Protein AF-0000000080696365 (afdb_homodimer)

Sequence (320 aa):
MTLTYRRLTPADAPAYRALMLEAYERHPDAFTSDVKEREVLPAQWWEKRLDDSAGASEVVFAAVEDGHLLGVAGLCVETRKKARHKSTLFGMYVPLAHRNRGIGARLVRSVLDHAGTRSELLVVQLTVTRGNTEAVGLYERMGFVTFGLEPLAVAVGNGFMTLTYRRLTPADAPAYRALMLEAYERHPDAFTSDVKEREVLPAQWWEKRLDDSAGASEVVFAAVEDGHLLGVAGLCVETRKKARHKSTLFGMYVPLAHRNRGIGARLVRSVLDHAGTRSELLVVQLTVTRGNTEAVGLYERMGFVTFGLEPLAVAVGNGF

Secondary structure (DSSP, 8-state):
---EEEE--GGGHHHHHHHHHHHHHH-TTT-SS-HHHHHTS-HHHHHHHT--STT-SEEEEEEEETTEEEEEEEEEE--SGGGTTEEEEEEEE--GGG-SSSHHHHHHHHHHHHHHH-TT--EEE----TT-HHHHHHHHHTT----B--TT-S-BTTB-/---EEEE--GGGHHHHHHHHHHHHHH-TTT-SS-HHHHHTS-HHHHHHHT--STT-SEEEEEEEETTEEEEEEEEEE--SGGGTTEEEEEEEE--GGG-SSSHHHHHHHHHHHHHHH-TT--EEE----TT-HHHHHHHHHTT----B--TT-S-BTTB-

Radius of gyration: 21.75 Å; Cα contacts (8 Å, |Δi|>4): 521; chains: 2; bounding box: 42×70×48 Å

pLDDT: mean 96.74, std 3.29, range [67.44, 98.94]

Structure (mmCIF, N/CA/C/O backbone):
data_AF-0000000080696365-model_v1
#
loop_
_entity.id
_entity.type
_entity.pdbx_description
1 polymer Acetyltransferase
#
loop_
_atom_site.group_PDB
_atom_site.id
_atom_site.type_symbol
_atom_site.label_atom_id
_atom_site.label_alt_id
_atom_site.label_comp_id
_atom_site.label_asym_id
_atom_site.label_entity_id
_atom_site.label_seq_id
_atom_site.pdbx_PDB_ins_code
_atom_site.Cartn_x
_atom_site.Cartn_y
_atom_site.Cartn_z
_atom_site.occupancy
_atom_site.B_iso_or_equiv
_atom_site.auth_seq_id
_atom_site.auth_comp_id
_atom_site.auth_asym_id
_atom_site.auth_atom_id
_atom_site.pdbx_PDB_model_num
ATOM 1 N N . MET A 1 1 ? -3.473 36.938 16.547 1 67.44 1 MET A N 1
ATOM 2 C CA . MET A 1 1 ? -4.148 36.375 15.383 1 67.44 1 MET A CA 1
ATOM 3 C C . MET A 1 1 ? -4.566 34.938 15.617 1 67.44 1 MET A C 1
ATOM 5 O O . MET A 1 1 ? -3.906 34.219 16.359 1 67.44 1 MET A O 1
ATOM 9 N N . THR A 1 2 ? -5.824 34.562 15.25 1 90.25 2 THR A N 1
ATOM 10 C CA . THR A 1 2 ? -6.508 33.406 15.82 1 90.25 2 THR A CA 1
ATOM 11 C C . THR A 1 2 ? -6.133 32.125 15.062 1 90.25 2 THR A C 1
ATOM 13 O O . THR A 1 2 ? -6.199 32.094 13.836 1 90.25 2 THR A O 1
ATOM 16 N N . LEU A 1 3 ? -5.484 31.25 15.727 1 95.5 3 LEU A N 1
ATOM 17 C CA . LEU A 1 3 ? -5.191 29.906 15.234 1 95.5 3 LEU A CA 1
ATOM 18 C C . LEU A 1 3 ? -6.48 29.125 14.977 1 95.5 3 LEU A C 1
ATOM 20 O O . LEU A 1 3 ? -7.344 29.047 15.852 1 95.5 3 LEU A O 1
ATOM 24 N N . THR A 1 4 ? -6.719 28.75 13.68 1 97.75 4 THR A N 1
ATOM 25 C CA . THR A 1 4 ? -7.887 27.953 13.32 1 97.75 4 THR A CA 1
ATOM 26 C C . THR A 1 4 ? -7.465 26.672 12.609 1 97.75 4 THR A C 1
ATOM 28 O O . THR A 1 4 ? -6.312 26.531 12.195 1 97.75 4 THR A O 1
ATOM 31 N N . TYR A 1 5 ? -8.328 25.766 12.555 1 98.56 5 TYR A N 1
ATOM 32 C CA . TYR A 1 5 ? -8.141 24.5 11.859 1 98.56 5 TYR A CA 1
ATOM 33 C C . TYR A 1 5 ? -9.242 24.266 10.828 1 98.56 5 TYR A C 1
ATOM 35 O O . TYR A 1 5 ? -10.422 24.484 11.117 1 98.56 5 TYR A O 1
ATOM 43 N N . ARG A 1 6 ? -8.836 23.922 9.648 1 98.12 6 ARG A N 1
ATOM 44 C CA . ARG A 1 6 ? -9.844 23.75 8.617 1 98.12 6 ARG A CA 1
ATOM 45 C C . ARG A 1 6 ? -9.383 22.75 7.559 1 98.12 6 ARG A C 1
ATOM 47 O O . ARG A 1 6 ? -8.188 22.484 7.43 1 98.12 6 ARG A O 1
ATOM 54 N N . ARG A 1 7 ? -10.375 22.234 6.793 1 98.62 7 ARG A N 1
ATOM 55 C CA . ARG A 1 7 ? -10.102 21.406 5.617 1 98.62 7 ARG A CA 1
ATOM 56 C C . ARG A 1 7 ? -9.562 22.266 4.473 1 98.62 7 ARG A C 1
ATOM 58 O O . ARG A 1 7 ? -10.078 23.344 4.203 1 98.62 7 ARG A O 1
ATOM 65 N N . LEU A 1 8 ? -8.531 21.781 3.818 1 98.75 8 LEU A N 1
ATOM 66 C CA . LEU A 1 8 ? -7.988 22.484 2.658 1 98.75 8 LEU A CA 1
ATOM 67 C C . LEU A 1 8 ? -8.836 22.219 1.418 1 98.75 8 LEU A C 1
ATOM 69 O O . LEU A 1 8 ? -9.531 21.188 1.344 1 98.75 8 LEU A O 1
ATOM 73 N N . THR A 1 9 ? -8.812 23.172 0.491 1 98.56 9 THR A N 1
ATOM 74 C CA . THR A 1 9 ? -9.477 23.078 -0.807 1 98.56 9 THR A CA 1
ATOM 75 C C . THR A 1 9 ? -8.453 23.188 -1.938 1 98.56 9 THR A C 1
ATOM 77 O O . THR A 1 9 ? -7.293 23.516 -1.702 1 98.56 9 THR A O 1
ATOM 80 N N . PRO A 1 10 ? -8.93 22.891 -3.141 1 98.62 10 PRO A N 1
ATOM 81 C CA . PRO A 1 10 ? -8 23 -4.266 1 98.62 10 PRO A CA 1
ATOM 82 C C . PRO A 1 10 ? -7.367 24.391 -4.367 1 98.62 10 PRO A C 1
ATOM 84 O O . PRO A 1 10 ? -6.234 24.516 -4.828 1 98.62 10 PRO A O 1
ATOM 87 N N . ALA A 1 11 ? -7.949 25.391 -3.855 1 98.06 11 ALA A N 1
ATOM 88 C CA . ALA A 1 11 ? -7.414 26.734 -3.885 1 98.06 11 ALA A CA 1
ATOM 89 C C . ALA A 1 11 ? -6.184 26.859 -2.986 1 98.06 11 ALA A C 1
ATOM 91 O O . ALA A 1 11 ? -5.367 27.766 -3.162 1 98.06 11 ALA A O 1
ATOM 92 N N . ASP A 1 12 ? -5.988 25.953 -2.078 1 98.62 12 ASP A N 1
ATOM 93 C CA . ASP A 1 12 ? -4.879 25.984 -1.127 1 98.62 12 ASP A CA 1
ATOM 94 C C . ASP A 1 12 ? -3.666 25.234 -1.673 1 98.62 12 ASP A C 1
ATOM 96 O O . ASP A 1 12 ? -2.617 25.188 -1.027 1 98.62 12 ASP A O 1
ATOM 100 N N . ALA A 1 13 ? -3.781 24.703 -2.883 1 98.75 13 ALA A N 1
ATOM 101 C CA . ALA A 1 13 ? -2.803 23.75 -3.408 1 98.75 13 ALA A CA 1
ATOM 102 C C . ALA A 1 13 ? -1.41 24.375 -3.455 1 98.75 13 ALA A C 1
ATOM 104 O O . ALA A 1 13 ? -0.425 23.734 -3.08 1 98.75 13 ALA A O 1
ATOM 105 N N . PRO A 1 14 ? -1.247 25.641 -3.855 1 98.56 14 PRO A N 1
ATOM 106 C CA . PRO A 1 14 ? 0.108 26.203 -3.889 1 98.56 14 PRO A CA 1
ATOM 107 C C . PRO A 1 14 ? 0.757 26.25 -2.508 1 98.56 14 PRO A C 1
ATOM 109 O O . PRO A 1 14 ? 1.923 25.891 -2.354 1 98.56 14 PRO A O 1
ATOM 112 N N . ALA A 1 15 ? 0.04 26.688 -1.521 1 98.75 15 ALA A N 1
ATOM 113 C CA . ALA A 1 15 ? 0.578 26.766 -0.165 1 98.75 15 ALA A CA 1
ATOM 114 C C . ALA A 1 15 ? 0.852 25.375 0.403 1 98.75 15 ALA A C 1
ATOM 116 O O . ALA A 1 15 ? 1.862 25.172 1.077 1 98.75 15 ALA A O 1
ATOM 117 N N . TYR A 1 16 ? -0.062 24.5 0.107 1 98.81 16 TYR A N 1
ATOM 118 C CA . TYR A 1 16 ? 0.104 23.125 0.549 1 98.81 16 TYR A CA 1
ATOM 119 C C . TYR A 1 16 ? 1.343 22.484 -0.079 1 98.81 16 TYR A C 1
ATOM 121 O O . TYR A 1 16 ? 2.146 21.859 0.613 1 98.81 16 TYR A O 1
ATOM 129 N N . ARG A 1 17 ? 1.486 22.656 -1.352 1 98.81 17 ARG A N 1
ATOM 130 C CA . ARG A 1 17 ? 2.654 22.156 -2.068 1 98.81 17 ARG A CA 1
ATOM 131 C C . ARG A 1 17 ? 3.945 22.688 -1.455 1 98.81 17 ARG A C 1
ATOM 133 O O . ARG A 1 17 ? 4.883 21.938 -1.208 1 98.81 17 ARG A O 1
ATOM 140 N N . ALA A 1 18 ? 3.988 23.969 -1.2 1 98.69 18 ALA A N 1
ATOM 141 C CA . ALA A 1 18 ? 5.188 24.578 -0.635 1 98.69 18 ALA A CA 1
ATOM 142 C C . ALA A 1 18 ? 5.523 23.984 0.725 1 98.69 18 ALA A C 1
ATOM 144 O O . ALA A 1 18 ? 6.684 23.656 0.997 1 98.69 18 ALA A O 1
ATOM 145 N N . LEU A 1 19 ? 4.531 23.812 1.522 1 98.81 19 LEU A N 1
ATOM 146 C CA . LEU A 1 19 ? 4.719 23.25 2.859 1 98.81 19 LEU A CA 1
ATOM 147 C C . LEU A 1 19 ? 5.215 21.812 2.789 1 98.81 19 LEU A C 1
ATOM 149 O O . LEU A 1 19 ? 6.152 21.438 3.494 1 98.81 19 LEU A O 1
ATOM 153 N N . MET A 1 20 ? 4.621 21.047 1.922 1 98.81 20 MET A N 1
ATOM 154 C CA . MET A 1 20 ? 4.98 19.625 1.843 1 98.81 20 MET A CA 1
ATOM 155 C C . MET A 1 20 ? 6.359 19.453 1.221 1 98.81 20 MET A C 1
ATOM 157 O O . MET A 1 20 ? 7.113 18.562 1.619 1 98.81 20 MET A O 1
ATOM 161 N N . LEU A 1 21 ? 6.695 20.281 0.246 1 98.69 21 LEU A N 1
ATOM 162 C CA . LEU A 1 21 ? 8.039 20.188 -0.317 1 98.69 21 LEU A CA 1
ATOM 163 C C . LEU A 1 21 ? 9.094 20.531 0.733 1 98.69 21 LEU A C 1
ATOM 165 O O . LEU A 1 21 ? 10.156 19.906 0.778 1 98.69 21 LEU A O 1
ATOM 169 N N . GLU A 1 22 ? 8.789 21.469 1.605 1 98.56 22 GLU A N 1
ATOM 170 C CA . GLU A 1 22 ? 9.664 21.75 2.74 1 98.56 22 GLU A CA 1
ATOM 171 C C . GLU A 1 22 ? 9.797 20.531 3.65 1 98.56 22 GLU A C 1
ATOM 173 O O . GLU A 1 22 ? 10.898 20.172 4.059 1 98.56 22 GLU A O 1
ATOM 178 N N . ALA A 1 23 ? 8.688 19.938 3.936 1 98.38 23 ALA A N 1
ATOM 179 C CA . ALA A 1 23 ? 8.664 18.75 4.797 1 98.38 23 ALA A CA 1
ATOM 180 C C . ALA A 1 23 ? 9.547 17.641 4.238 1 98.38 23 ALA A C 1
ATOM 182 O O . ALA A 1 23 ? 10.391 17.094 4.953 1 98.38 23 ALA A O 1
ATOM 183 N N . TYR A 1 24 ? 9.352 17.359 2.924 1 97.88 24 TYR A N 1
ATOM 184 C CA . TYR A 1 24 ? 10.094 16.281 2.27 1 97.88 24 TYR A CA 1
ATOM 185 C C . TYR A 1 24 ? 11.594 16.594 2.275 1 97.88 24 TYR A C 1
ATOM 187 O O . TYR A 1 24 ? 12.414 15.672 2.391 1 97.88 24 TYR A O 1
ATOM 195 N N . GLU A 1 25 ? 11.914 17.828 2.143 1 97.5 25 GLU A N 1
ATOM 196 C CA . GLU A 1 25 ? 13.312 18.25 2.082 1 97.5 25 GLU A CA 1
ATOM 197 C C . GLU A 1 25 ? 13.961 18.219 3.461 1 97.5 25 GLU A C 1
ATOM 199 O O . GLU A 1 25 ? 15.078 17.703 3.611 1 97.5 25 GLU A O 1
ATOM 204 N N . ARG A 1 26 ? 13.289 18.672 4.426 1 96.88 26 ARG A N 1
ATOM 205 C CA . ARG A 1 26 ? 13.883 18.859 5.746 1 96.88 26 ARG A CA 1
ATOM 206 C C . ARG A 1 26 ? 13.859 17.562 6.551 1 96.88 26 ARG A C 1
ATOM 208 O O . ARG A 1 26 ? 14.695 17.359 7.434 1 96.88 26 ARG A O 1
ATOM 215 N N . HIS A 1 27 ? 12.93 16.719 6.258 1 95.38 27 HIS A N 1
ATOM 216 C CA . HIS A 1 27 ? 12.758 15.492 7.035 1 95.38 27 HIS A CA 1
ATOM 217 C C . HIS A 1 27 ? 12.648 14.273 6.129 1 95.38 27 HIS A C 1
ATOM 219 O O . HIS A 1 27 ? 11.633 13.57 6.148 1 95.38 27 HIS A O 1
ATOM 225 N N . PRO A 1 28 ? 13.703 14.016 5.367 1 94.31 28 PRO A N 1
ATOM 226 C CA . PRO A 1 28 ? 13.633 12.898 4.422 1 94.31 28 PRO A CA 1
ATOM 227 C C . PRO A 1 28 ? 13.375 11.555 5.109 1 94.31 28 PRO A C 1
ATOM 229 O O . PRO A 1 28 ? 12.789 10.656 4.512 1 94.31 28 PRO A O 1
ATOM 232 N N . ASP A 1 29 ? 13.68 11.422 6.355 1 93.31 29 ASP A N 1
ATOM 233 C CA . ASP A 1 29 ? 13.5 10.164 7.082 1 93.31 29 ASP A CA 1
ATOM 234 C C . ASP A 1 29 ? 12.062 10.008 7.57 1 93.31 29 ASP A C 1
ATOM 236 O O . ASP A 1 29 ? 11.641 8.906 7.93 1 93.31 29 ASP A O 1
ATOM 240 N N . ALA A 1 30 ? 11.367 11.023 7.578 1 94.31 30 ALA A N 1
ATOM 241 C CA . ALA A 1 30 ? 10 10.984 8.109 1 94.31 30 ALA A CA 1
ATOM 242 C C . ALA A 1 30 ? 8.984 10.758 6.992 1 94.31 30 ALA A C 1
ATOM 244 O O . ALA A 1 30 ? 7.82 10.461 7.258 1 94.31 30 ALA A O 1
ATOM 245 N N . PHE A 1 31 ? 9.469 10.898 5.773 1 95.94 31 PHE A N 1
ATOM 246 C CA . PHE A 1 31 ? 8.57 10.742 4.637 1 95.94 31 PHE A CA 1
ATOM 247 C C . PHE A 1 31 ? 9.141 9.75 3.627 1 95.94 31 PHE A C 1
ATOM 249 O O . PHE A 1 31 ? 10.32 9.812 3.295 1 95.94 31 PHE A O 1
ATOM 256 N N . THR A 1 32 ? 8.266 8.914 3.15 1 94.5 32 THR A N 1
ATOM 257 C CA . THR A 1 32 ? 8.641 8.016 2.07 1 94.5 32 THR A CA 1
ATOM 258 C C . THR A 1 32 ? 8.719 8.758 0.741 1 94.5 32 THR A C 1
ATOM 260 O O . THR A 1 32 ? 9.391 8.312 -0.189 1 94.5 32 THR A O 1
ATOM 263 N N . SER A 1 33 ? 8.016 9.852 0.658 1 96.38 33 SER A N 1
ATOM 264 C CA . SER A 1 33 ? 8.031 10.664 -0.55 1 96.38 33 SER A CA 1
ATOM 265 C C . SER A 1 33 ? 9.375 11.383 -0.714 1 96.38 33 SER A C 1
ATOM 267 O O . SER A 1 33 ? 9.938 11.891 0.259 1 96.38 33 SER A O 1
ATOM 269 N N . ASP A 1 34 ? 9.852 11.383 -1.904 1 96.81 34 ASP A N 1
ATOM 270 C CA . ASP A 1 34 ? 11.086 12.078 -2.24 1 96.81 34 ASP A CA 1
ATOM 271 C C . ASP A 1 34 ? 10.797 13.477 -2.795 1 96.81 34 ASP A C 1
ATOM 273 O O . ASP A 1 34 ? 9.93 13.641 -3.65 1 96.81 34 ASP A O 1
ATOM 277 N N . VAL A 1 35 ? 11.602 14.422 -2.336 1 97.38 35 VAL A N 1
ATOM 278 C CA . VAL A 1 35 ? 11.32 15.812 -2.666 1 97.38 35 VAL A CA 1
ATOM 279 C C . VAL A 1 35 ? 11.477 16.031 -4.168 1 97.38 35 VAL A C 1
ATOM 281 O O . VAL A 1 35 ? 10.695 16.766 -4.781 1 97.38 35 VAL A O 1
ATOM 284 N N . LYS A 1 36 ? 12.445 15.43 -4.812 1 96.94 36 LYS A N 1
ATOM 285 C CA . LYS A 1 36 ? 12.68 15.609 -6.246 1 96.94 36 LYS A CA 1
ATOM 286 C C . LYS A 1 36 ? 11.562 14.969 -7.066 1 96.94 36 LYS A C 1
ATOM 288 O O . LYS A 1 36 ? 11.148 15.516 -8.086 1 96.94 36 LYS A O 1
ATOM 293 N N . GLU A 1 37 ? 11.078 13.836 -6.578 1 97.56 37 GLU A N 1
ATOM 294 C CA . GLU A 1 37 ? 9.961 13.188 -7.254 1 97.56 37 GLU A CA 1
ATOM 295 C C . GLU A 1 37 ? 8.688 14.023 -7.137 1 97.56 37 GLU A C 1
ATOM 297 O O . GLU A 1 37 ? 7.906 14.109 -8.086 1 97.56 37 GLU A O 1
ATOM 302 N N . ARG A 1 38 ? 8.484 14.664 -5.973 1 98.25 38 ARG A N 1
ATOM 303 C CA . ARG A 1 38 ? 7.254 15.398 -5.73 1 98.25 38 ARG A CA 1
ATOM 304 C C . ARG A 1 38 ? 7.301 16.781 -6.391 1 98.25 38 ARG A C 1
ATOM 306 O O . ARG A 1 38 ? 6.277 17.281 -6.852 1 98.25 38 ARG A O 1
ATOM 313 N N . GLU A 1 39 ? 8.453 17.312 -6.43 1 98 39 GLU A N 1
ATOM 314 C CA . GLU A 1 39 ? 8.617 18.672 -6.945 1 98 39 GLU A CA 1
ATOM 315 C C . GLU A 1 39 ? 8.211 18.75 -8.414 1 98 39 GLU A C 1
ATOM 317 O O . GLU A 1 39 ? 7.738 19.797 -8.875 1 98 39 GLU A O 1
ATOM 322 N N . VAL A 1 40 ? 8.328 17.656 -9.164 1 98 40 VAL A N 1
ATOM 323 C CA . VAL A 1 40 ? 8.109 17.719 -10.609 1 98 40 VAL A CA 1
ATOM 324 C C . VAL A 1 40 ? 6.656 17.375 -10.922 1 98 40 VAL A C 1
ATOM 326 O O . VAL A 1 40 ? 6.234 17.422 -12.078 1 98 40 VAL A O 1
ATOM 329 N N . LEU A 1 41 ? 5.895 17.062 -9.93 1 97.81 41 LEU A N 1
ATOM 330 C CA . LEU A 1 41 ? 4.488 16.75 -10.172 1 97.81 41 LEU A CA 1
ATOM 331 C C . LEU A 1 41 ? 3.725 18.016 -10.586 1 97.81 41 LEU A C 1
ATOM 333 O O . LEU A 1 41 ? 3.979 19.094 -10.062 1 97.81 41 LEU A O 1
ATOM 337 N N . PRO A 1 42 ? 2.803 17.828 -11.445 1 98.19 42 PRO A N 1
ATOM 338 C CA . PRO A 1 42 ? 2.029 18.984 -11.898 1 98.19 42 PRO A CA 1
ATOM 339 C C . PRO A 1 42 ? 1.091 19.531 -10.828 1 98.19 42 PRO A C 1
ATOM 341 O O . PRO A 1 42 ? 0.735 18.797 -9.891 1 98.19 42 PRO A O 1
ATOM 344 N N . ALA A 1 43 ? 0.671 20.766 -10.977 1 97.88 43 ALA A N 1
ATOM 345 C CA . ALA A 1 43 ? -0.22 21.422 -10.031 1 97.88 43 ALA A CA 1
ATOM 346 C C . ALA A 1 43 ? -1.501 20.625 -9.82 1 97.88 43 ALA A C 1
ATOM 348 O O . ALA A 1 43 ? -2.035 20.562 -8.711 1 97.88 43 ALA A O 1
ATOM 349 N N . GLN A 1 44 ? -1.961 19.969 -10.828 1 98.06 44 GLN A N 1
ATOM 350 C CA . GLN A 1 44 ? -3.205 19.219 -10.781 1 98.06 44 GLN A CA 1
ATOM 351 C C . GLN A 1 44 ? -3.104 18.047 -9.797 1 98.06 44 GLN A C 1
ATOM 353 O O . GLN A 1 44 ? -4.09 17.688 -9.156 1 98.06 44 GLN A O 1
ATOM 358 N N . TRP A 1 45 ? -1.967 17.531 -9.727 1 97.81 45 TRP A N 1
ATOM 359 C CA . TRP A 1 45 ? -1.77 16.438 -8.773 1 97.81 45 TRP A CA 1
ATOM 360 C C . TRP A 1 45 ? -2.039 16.906 -7.348 1 97.81 45 TRP A C 1
ATOM 362 O O . TRP A 1 45 ? -2.75 16.234 -6.598 1 97.81 45 TRP A O 1
ATOM 372 N N . TRP A 1 46 ? -1.54 18.062 -7.012 1 98.31 46 TRP A N 1
ATOM 373 C CA . TRP A 1 46 ? -1.705 18.625 -5.68 1 98.31 46 TRP A CA 1
ATOM 374 C C . TRP A 1 46 ? -3.15 19.062 -5.441 1 98.31 46 TRP A C 1
ATOM 376 O O . TRP A 1 46 ? -3.686 18.875 -4.344 1 98.31 46 TRP A O 1
ATOM 386 N N . GLU A 1 47 ? -3.738 19.609 -6.418 1 98.5 47 GLU A N 1
ATOM 387 C CA . GLU A 1 47 ? -5.137 20 -6.324 1 98.5 47 GLU A CA 1
ATOM 388 C C . GLU A 1 47 ? -6.043 18.797 -6.074 1 98.5 47 GLU A C 1
ATOM 390 O O . GLU A 1 47 ? -6.984 18.875 -5.289 1 98.5 47 GLU A O 1
ATOM 395 N N . LYS A 1 48 ? -5.754 17.766 -6.738 1 97.31 48 LYS A N 1
ATOM 396 C CA . LYS A 1 48 ? -6.562 16.562 -6.609 1 97.31 48 LYS A CA 1
ATOM 397 C C . LYS A 1 48 ? -6.52 16.016 -5.18 1 97.31 48 LYS A C 1
ATOM 399 O O . LYS A 1 48 ? -7.516 15.5 -4.68 1 97.31 48 LYS A O 1
ATOM 404 N N . ARG A 1 49 ? -5.414 16.156 -4.562 1 97.06 49 ARG A N 1
ATOM 405 C CA . ARG A 1 49 ? -5.27 15.703 -3.184 1 97.06 49 ARG A CA 1
ATOM 406 C C . ARG A 1 49 ? -6.168 16.5 -2.244 1 97.06 49 ARG A C 1
ATOM 408 O O . ARG A 1 49 ? -6.438 16.078 -1.122 1 97.06 49 ARG A O 1
ATOM 415 N N . LEU A 1 50 ? -6.547 17.641 -2.701 1 98.62 50 LEU A N 1
ATOM 416 C CA . LEU A 1 50 ? -7.324 18.547 -1.87 1 98.62 50 LEU A CA 1
ATOM 417 C C . LEU A 1 50 ? -8.766 18.641 -2.361 1 98.62 50 LEU A C 1
ATOM 419 O O . LEU A 1 50 ? -9.43 19.656 -2.178 1 98.62 50 LEU A O 1
ATOM 423 N N . ASP A 1 51 ? -9.195 17.578 -3.098 1 97.5 51 ASP A N 1
ATOM 424 C CA . ASP A 1 51 ? -10.586 17.5 -3.529 1 97.5 51 ASP A CA 1
ATOM 425 C C . ASP A 1 51 ? -11.539 17.75 -2.363 1 97.5 51 ASP A C 1
ATOM 427 O O . ASP A 1 51 ? -11.477 17.062 -1.343 1 97.5 51 ASP A O 1
ATOM 431 N N . ASP A 1 52 ? -12.344 18.719 -2.471 1 95.12 52 ASP A N 1
ATOM 432 C CA . ASP A 1 52 ? -13.188 19.109 -1.349 1 95.12 52 ASP A CA 1
ATOM 433 C C . ASP A 1 52 ? -14.625 18.625 -1.537 1 95.12 52 ASP A C 1
ATOM 435 O O . ASP A 1 52 ? -15.547 19.109 -0.878 1 95.12 52 ASP A O 1
ATOM 439 N N . SER A 1 53 ? -14.805 17.672 -2.408 1 95 53 SER A N 1
ATOM 440 C CA . SER A 1 53 ? -16.109 17.031 -2.541 1 95 53 SER A CA 1
ATOM 441 C C . SER A 1 53 ? -16.438 16.172 -1.321 1 95 53 SER A C 1
ATOM 443 O O . SER A 1 53 ? -15.531 15.742 -0.6 1 95 53 SER A O 1
ATOM 445 N N . ALA A 1 54 ? -17.703 15.938 -0.989 1 89.25 54 ALA A N 1
ATOM 446 C CA . ALA A 1 54 ? -18.156 15.156 0.157 1 89.25 54 ALA A CA 1
ATOM 447 C C . ALA A 1 54 ? -17.641 13.727 0.078 1 89.25 54 ALA A C 1
ATOM 449 O O . ALA A 1 54 ? -17.344 13.109 1.104 1 89.25 54 ALA A O 1
ATOM 450 N N . GLY A 1 55 ? -17.438 13.227 -1.049 1 88.12 55 GLY A N 1
ATOM 451 C CA . GLY A 1 55 ? -17.031 11.836 -1.216 1 88.12 55 GLY A CA 1
ATOM 452 C C . GLY A 1 55 ? -15.562 11.672 -1.529 1 88.12 55 GLY A C 1
ATOM 453 O O . GLY A 1 55 ? -15.133 10.609 -1.975 1 88.12 55 GLY A O 1
ATOM 454 N N . ALA A 1 56 ? -14.828 12.742 -1.223 1 95.75 56 ALA A N 1
ATOM 455 C CA . ALA A 1 56 ? -13.398 12.68 -1.529 1 95.75 56 ALA A CA 1
ATOM 456 C C . ALA A 1 56 ? -12.711 11.578 -0.73 1 95.75 56 ALA A C 1
ATOM 458 O O . ALA A 1 56 ? -12.992 11.398 0.458 1 95.75 56 ALA A O 1
ATOM 459 N N . SER A 1 57 ? -11.82 10.828 -1.382 1 96.44 57 SER A N 1
ATOM 460 C CA . SER A 1 57 ? -11.102 9.742 -0.728 1 96.44 57 SER A CA 1
ATOM 461 C C . SER A 1 57 ? -9.93 10.273 0.096 1 96.44 57 SER A C 1
ATOM 463 O O . SER A 1 57 ? -9.375 9.555 0.928 1 96.44 57 SER A O 1
ATOM 465 N N . GLU A 1 58 ? -9.547 11.539 -0.212 1 98.06 58 GLU A N 1
ATOM 466 C CA . GLU A 1 58 ? -8.492 12.195 0.55 1 98.06 58 GLU A CA 1
ATOM 467 C C . GLU A 1 58 ? -8.945 13.562 1.054 1 98.06 58 GLU A C 1
ATOM 469 O O . GLU A 1 58 ? -9.641 14.289 0.344 1 98.06 58 GLU A O 1
ATOM 474 N N . VAL A 1 59 ? -8.594 13.836 2.248 1 98.44 59 VAL A N 1
ATOM 475 C CA . VAL A 1 59 ? -8.82 15.148 2.85 1 98.44 59 VAL A CA 1
ATOM 476 C C . VAL A 1 59 ? -7.57 15.594 3.6 1 98.44 59 VAL A C 1
ATOM 478 O O . VAL A 1 59 ? -6.848 14.773 4.16 1 98.44 59 VAL A O 1
ATOM 481 N N . VAL A 1 60 ? -7.309 16.844 3.578 1 98.88 60 VAL A N 1
ATOM 482 C CA . VAL A 1 60 ? -6.195 17.422 4.324 1 98.88 60 VAL A CA 1
ATOM 483 C C . VAL A 1 60 ? -6.695 18.562 5.199 1 98.88 60 VAL A C 1
ATOM 485 O O . VAL A 1 60 ? -7.453 19.422 4.738 1 98.88 60 VAL A O 1
ATOM 488 N N . PHE A 1 61 ? -6.297 18.562 6.434 1 98.88 61 PHE A N 1
ATOM 489 C CA . PHE A 1 61 ? -6.582 19.641 7.379 1 98.88 61 PHE A CA 1
ATOM 490 C C . PHE A 1 61 ? -5.336 20.469 7.641 1 98.88 61 PHE A C 1
ATOM 492 O O . PHE A 1 61 ? -4.219 19.953 7.613 1 98.88 61 PHE A O 1
ATOM 499 N N . ALA A 1 62 ? -5.562 21.719 7.941 1 98.94 62 ALA A N 1
ATOM 500 C CA . ALA A 1 62 ? -4.453 22.625 8.234 1 98.94 62 ALA A CA 1
ATOM 501 C C . ALA A 1 62 ? -4.734 23.453 9.484 1 98.94 62 ALA A C 1
ATOM 503 O O . ALA A 1 62 ? -5.891 23.75 9.789 1 98.94 62 ALA A O 1
ATOM 504 N N . ALA A 1 63 ? -3.668 23.703 10.219 1 98.88 63 ALA A N 1
ATOM 505 C CA . ALA A 1 63 ? -3.639 24.828 11.148 1 98.88 63 ALA A CA 1
ATOM 506 C C . ALA A 1 63 ? -3.299 26.125 10.414 1 98.88 63 ALA A C 1
ATOM 508 O O . ALA A 1 63 ? -2.314 26.203 9.68 1 98.88 63 ALA A O 1
ATOM 509 N N . VAL A 1 64 ? -4.145 27.156 10.633 1 98.5 64 VAL A N 1
ATOM 510 C CA . VAL A 1 64 ? -3.973 28.391 9.883 1 98.5 64 VAL A CA 1
ATOM 511 C C . VAL A 1 64 ? -3.92 29.578 10.844 1 98.5 64 VAL A C 1
ATOM 513 O O . VAL A 1 64 ? -4.746 29.688 11.758 1 98.5 64 VAL A O 1
ATOM 516 N N . GLU A 1 65 ? -2.941 30.344 10.641 1 97.38 65 GLU A N 1
ATOM 517 C CA . GLU A 1 65 ? -2.807 31.594 11.359 1 97.38 65 GLU A CA 1
ATOM 518 C C . GLU A 1 65 ? -2.408 32.719 10.422 1 97.38 65 GLU A C 1
ATOM 520 O O . GLU A 1 65 ? -1.399 32.625 9.719 1 97.38 65 GLU A O 1
ATOM 525 N N . ASP A 1 66 ? -3.234 33.812 10.375 1 93.12 66 ASP A N 1
ATOM 526 C CA . ASP A 1 66 ? -2.99 34.969 9.531 1 93.12 66 ASP A CA 1
ATOM 527 C C . ASP A 1 66 ? -2.787 34.562 8.07 1 93.12 66 ASP A C 1
ATOM 529 O O . ASP A 1 66 ? -1.839 35 7.422 1 93.12 66 ASP A O 1
ATOM 533 N N . GLY A 1 67 ? -3.537 33.5 7.629 1 91.88 67 GLY A N 1
ATOM 534 C CA . GLY A 1 67 ? -3.531 33.094 6.238 1 91.88 67 GLY A CA 1
ATOM 535 C C . GLY A 1 67 ? -2.391 32.156 5.91 1 91.88 67 GLY A C 1
ATOM 536 O O . GLY A 1 67 ? -2.279 31.672 4.777 1 91.88 67 GLY A O 1
ATOM 537 N N . HIS A 1 68 ? -1.577 31.812 6.957 1 96.5 68 HIS A N 1
ATOM 538 C CA . HIS A 1 68 ? -0.434 30.938 6.746 1 96.5 68 HIS A CA 1
ATOM 539 C C . HIS A 1 68 ? -0.714 29.531 7.277 1 96.5 68 HIS A C 1
ATOM 541 O O . HIS A 1 68 ? -1.292 29.375 8.359 1 96.5 68 HIS A O 1
ATOM 547 N N . LEU A 1 69 ? -0.292 28.594 6.477 1 98.44 69 LEU A N 1
ATOM 548 C CA . LEU A 1 69 ? -0.373 27.219 6.961 1 98.44 69 LEU A CA 1
ATOM 549 C C . LEU A 1 69 ? 0.737 26.922 7.969 1 98.44 69 LEU A C 1
ATOM 551 O O . LEU A 1 69 ? 1.92 27.062 7.648 1 98.44 69 LEU A O 1
ATOM 555 N N . LEU A 1 70 ? 0.353 26.516 9.148 1 98.62 70 LEU A N 1
ATOM 556 C CA . LEU A 1 70 ? 1.324 26.234 10.203 1 98.62 70 LEU A CA 1
ATOM 557 C C . LEU A 1 70 ? 1.604 24.734 10.289 1 98.62 70 LEU A C 1
ATOM 559 O O . LEU A 1 70 ? 2.586 24.328 10.906 1 98.62 70 LEU A O 1
ATOM 563 N N . GLY A 1 71 ? 0.796 23.938 9.688 1 98.88 71 GLY A N 1
ATOM 564 C CA . GLY A 1 71 ? 0.902 22.484 9.656 1 98.88 71 GLY A CA 1
ATOM 565 C C . GLY A 1 71 ? -0.282 21.812 8.984 1 98.88 71 GLY A C 1
ATOM 566 O O . GLY A 1 71 ? -1.309 22.453 8.742 1 98.88 71 GLY A O 1
ATOM 567 N N . VAL A 1 72 ? -0.055 20.578 8.633 1 98.94 72 VAL A N 1
ATOM 568 C CA . VAL A 1 72 ? -1.114 19.859 7.938 1 98.94 72 VAL A CA 1
ATOM 569 C C . VAL A 1 72 ? -1.11 18.391 8.367 1 98.94 72 VAL A C 1
ATOM 571 O O . VAL A 1 72 ? -0.116 17.891 8.906 1 98.94 72 VAL A O 1
ATOM 574 N N . ALA A 1 73 ? -2.219 17.75 8.164 1 98.94 73 ALA A N 1
ATOM 575 C CA . ALA A 1 73 ? -2.41 16.297 8.266 1 98.94 73 ALA A CA 1
ATOM 576 C C . ALA A 1 73 ? -3.561 15.836 7.379 1 98.94 73 ALA A C 1
ATOM 578 O O . ALA A 1 73 ? -4.57 16.531 7.246 1 98.94 73 ALA A O 1
ATOM 579 N N . GLY A 1 74 ? -3.408 14.711 6.793 1 98.81 74 GLY A N 1
ATOM 580 C CA . GLY A 1 74 ? -4.43 14.227 5.879 1 98.81 74 GLY A CA 1
ATOM 581 C C . GLY A 1 74 ? -4.945 12.852 6.238 1 98.81 74 GLY A C 1
ATOM 582 O O . GLY A 1 74 ? -4.352 12.156 7.066 1 98.81 74 GLY A O 1
ATOM 583 N N . LEU A 1 75 ? -6.066 12.508 5.703 1 98.75 75 LEU A N 1
ATOM 584 C CA . LEU A 1 75 ? -6.68 11.188 5.766 1 98.75 75 LEU A CA 1
ATOM 585 C C . LEU A 1 75 ? -6.969 10.656 4.363 1 98.75 75 LEU A C 1
ATOM 587 O O . LEU A 1 75 ? -7.535 11.375 3.533 1 98.75 75 LEU A O 1
ATOM 591 N N . CYS A 1 76 ? -6.527 9.539 4.094 1 98.44 76 CYS A N 1
ATOM 592 C CA . CYS A 1 76 ? -6.82 8.844 2.842 1 98.44 76 CYS A CA 1
ATOM 593 C C . CYS A 1 76 ? -7.648 7.59 3.092 1 98.44 76 CYS A C 1
ATOM 595 O O . CYS A 1 76 ? -7.227 6.703 3.838 1 98.44 76 CYS A O 1
ATOM 597 N N . VAL A 1 77 ? -8.797 7.512 2.482 1 97.44 77 VAL A N 1
ATOM 598 C CA . VAL A 1 77 ? -9.672 6.355 2.643 1 97.44 77 VAL A CA 1
ATOM 599 C C . VAL A 1 77 ? -9.406 5.34 1.535 1 97.44 77 VAL A C 1
ATOM 601 O O . VAL A 1 77 ? -9.211 5.715 0.375 1 97.44 77 VAL A O 1
ATOM 604 N N . GLU A 1 78 ? -9.312 4.066 1.951 1 96.62 78 GLU A N 1
ATOM 605 C CA . GLU A 1 78 ? -9.164 3.01 0.956 1 96.62 78 GLU A CA 1
ATOM 606 C C . GLU A 1 78 ? -10.414 2.883 0.094 1 96.62 78 GLU A C 1
ATOM 608 O O . GLU A 1 78 ? -11.531 2.98 0.6 1 96.62 78 GLU A O 1
ATOM 613 N N . THR A 1 79 ? -10.195 2.654 -1.228 1 94.19 79 THR A N 1
ATOM 614 C CA . THR A 1 79 ? -11.352 2.652 -2.121 1 94.19 79 THR A CA 1
ATOM 615 C C . THR A 1 79 ? -11.703 1.229 -2.545 1 94.19 79 THR A C 1
ATOM 617 O O . THR A 1 79 ? -12.797 0.981 -3.053 1 94.19 79 THR A O 1
ATOM 620 N N . ARG A 1 80 ? -10.859 0.257 -2.373 1 94.94 80 ARG A N 1
ATOM 621 C CA . ARG A 1 80 ? -11.164 -1.137 -2.682 1 94.94 80 ARG A CA 1
ATOM 622 C C . ARG A 1 80 ? -12.258 -1.676 -1.764 1 94.94 80 ARG A C 1
ATOM 624 O O . ARG A 1 80 ? -12.242 -1.428 -0.557 1 94.94 80 ARG A O 1
ATOM 631 N N . LYS A 1 81 ? -13.141 -2.436 -2.311 1 96.19 81 LYS A N 1
ATOM 632 C CA . LYS A 1 81 ? -14.328 -2.9 -1.601 1 96.19 81 LYS A CA 1
ATOM 633 C C . LYS A 1 81 ? -13.953 -3.596 -0.295 1 96.19 81 LYS A C 1
ATOM 635 O O . LYS A 1 81 ? -14.562 -3.344 0.747 1 96.19 81 LYS A O 1
ATOM 640 N N . LYS A 1 82 ? -12.953 -4.363 -0.298 1 97 82 LYS A N 1
ATOM 641 C CA . LYS A 1 82 ? -12.609 -5.199 0.85 1 97 82 LYS A CA 1
ATOM 642 C C . LYS A 1 82 ? -11.703 -4.449 1.822 1 97 82 LYS A C 1
ATOM 644 O O . LYS A 1 82 ? -11.258 -5.016 2.82 1 97 82 LYS A O 1
ATOM 649 N N . ALA A 1 83 ? -11.43 -3.176 1.535 1 96.81 83 ALA A N 1
ATOM 650 C CA . ALA A 1 83 ? -10.562 -2.383 2.396 1 96.81 83 ALA A CA 1
ATOM 651 C C . ALA A 1 83 ? -11.188 -1.028 2.715 1 96.81 83 ALA A C 1
ATOM 653 O O . ALA A 1 83 ? -10.562 -0.188 3.369 1 96.81 83 ALA A O 1
ATOM 654 N N . ARG A 1 84 ? -12.43 -0.766 2.312 1 96 84 ARG A N 1
ATOM 655 C CA . ARG A 1 84 ? -13.07 0.543 2.396 1 96 84 ARG A CA 1
ATOM 656 C C . ARG A 1 84 ? -13.281 0.958 3.848 1 96 84 ARG A C 1
ATOM 658 O O . ARG A 1 84 ? -13.547 2.127 4.133 1 96 84 ARG A O 1
ATOM 665 N N . HIS A 1 85 ? -13.25 -0.015 4.766 1 97.69 85 HIS A N 1
ATOM 666 C CA . HIS A 1 85 ? -13.414 0.273 6.184 1 97.69 85 HIS A CA 1
ATOM 667 C C . HIS A 1 85 ? -12.133 0.866 6.777 1 97.69 85 HIS A C 1
ATOM 669 O O . HIS A 1 85 ? -12.109 1.255 7.945 1 97.69 85 HIS A O 1
ATOM 675 N N . LYS A 1 86 ? -11.094 0.959 5.988 1 98.19 86 LYS A N 1
ATOM 676 C CA . LYS A 1 86 ? -9.789 1.415 6.457 1 98.19 86 LYS A CA 1
ATOM 677 C C . LYS A 1 86 ? -9.438 2.781 5.875 1 98.19 86 LYS A C 1
ATOM 679 O O . LYS A 1 86 ? -9.914 3.141 4.793 1 98.19 86 LYS A O 1
ATOM 684 N N . SER A 1 87 ? -8.578 3.473 6.617 1 98.56 87 SER A N 1
ATOM 685 C CA . SER A 1 87 ? -8.023 4.75 6.184 1 98.56 87 SER A CA 1
ATOM 686 C C . SER A 1 87 ? -6.605 4.938 6.711 1 98.56 87 SER A C 1
ATOM 688 O O . SER A 1 87 ? -6.145 4.172 7.559 1 98.56 87 SER A O 1
ATOM 690 N N . THR A 1 88 ? -5.953 5.852 6.152 1 98.75 88 THR A N 1
ATOM 691 C CA . THR A 1 88 ? -4.57 6.125 6.535 1 98.75 88 THR A CA 1
ATOM 692 C C . THR A 1 88 ? -4.379 7.613 6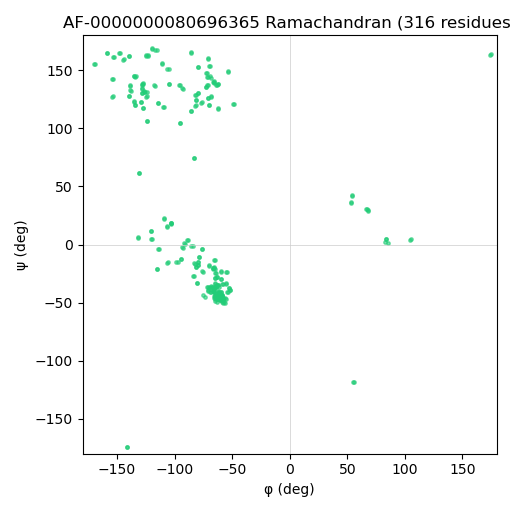.824 1 98.75 88 THR A C 1
ATOM 694 O O . THR A 1 88 ? -4.723 8.461 6 1 98.75 88 THR A O 1
ATOM 697 N N . LEU A 1 89 ? -3.928 7.895 8.023 1 98.81 89 LEU A N 1
ATOM 698 C CA . LEU A 1 89 ? -3.43 9.234 8.32 1 98.81 89 LEU A CA 1
ATOM 699 C C . LEU A 1 89 ? -2.098 9.484 7.625 1 98.81 89 LEU A C 1
ATOM 701 O O . LEU A 1 89 ? -1.164 8.688 7.758 1 98.81 89 LEU A O 1
ATOM 705 N N . PHE A 1 90 ? -2.023 10.578 6.855 1 98.5 90 PHE A N 1
ATOM 706 C CA . PHE A 1 90 ? -0.812 10.82 6.082 1 98.5 90 PHE A CA 1
ATOM 707 C C . PHE A 1 90 ? -0.435 12.297 6.109 1 98.5 90 PHE A C 1
ATOM 709 O O . PHE A 1 90 ? -1.239 13.141 6.512 1 98.5 90 PHE A O 1
ATOM 716 N N . GLY A 1 91 ? 0.785 12.562 5.762 1 98.31 91 GLY A N 1
ATOM 717 C CA . GLY A 1 91 ? 1.243 13.906 5.457 1 98.31 91 GLY A CA 1
ATOM 718 C C . GLY A 1 91 ? 1.269 14.82 6.668 1 98.31 91 GLY A C 1
ATOM 719 O O . GLY A 1 91 ? 1.077 16.031 6.547 1 98.31 91 GLY A O 1
ATOM 720 N N . MET A 1 92 ? 1.465 14.266 7.762 1 98.5 92 MET A N 1
ATOM 721 C CA . MET A 1 92 ? 1.551 15.055 8.984 1 98.5 92 MET A CA 1
ATOM 722 C C . MET A 1 92 ? 2.834 15.875 9.016 1 98.5 92 MET A C 1
ATOM 724 O O . MET A 1 92 ? 3.934 15.32 8.961 1 98.5 92 MET A O 1
ATOM 728 N N . TYR A 1 93 ? 2.686 17.188 9.094 1 98.75 93 TYR A N 1
ATOM 729 C CA . TYR A 1 93 ? 3.869 18.047 9.156 1 98.75 93 TYR A CA 1
ATOM 730 C C . TYR A 1 93 ? 3.559 19.359 9.852 1 98.75 93 TYR A C 1
ATOM 732 O O . TYR A 1 93 ? 2.559 20.016 9.547 1 98.75 93 TYR A O 1
ATOM 740 N N . VAL A 1 94 ? 4.305 19.672 10.797 1 98.62 94 VAL A N 1
ATOM 741 C CA . VAL A 1 94 ? 4.375 20.984 11.453 1 98.62 94 VAL A CA 1
ATOM 742 C C . VAL A 1 94 ? 5.82 21.469 11.469 1 98.62 94 VAL A C 1
ATOM 744 O O . VAL A 1 94 ? 6.68 20.859 12.109 1 98.62 94 VAL A O 1
ATOM 747 N N . PRO A 1 95 ? 6.055 22.609 10.781 1 98.19 95 PRO A N 1
ATOM 748 C CA . PRO A 1 95 ? 7.414 23.141 10.836 1 98.19 95 PRO A CA 1
ATOM 749 C C . PRO A 1 95 ? 7.926 23.328 12.266 1 98.19 95 PRO A C 1
ATOM 751 O O . PRO A 1 95 ? 7.145 23.656 13.164 1 98.19 95 PRO A O 1
ATOM 754 N N . LEU A 1 96 ? 9.219 23.172 12.359 1 96 96 LEU A N 1
ATOM 755 C CA . LEU A 1 96 ? 9.867 23.234 13.664 1 96 96 LEU A CA 1
ATOM 756 C C . LEU A 1 96 ? 9.5 24.5 14.406 1 96 96 LEU A C 1
ATOM 758 O O . LEU A 1 96 ? 9.242 24.484 15.617 1 96 96 LEU A O 1
ATOM 762 N N . ALA A 1 97 ? 9.391 25.578 13.68 1 96.12 97 ALA A N 1
ATOM 763 C CA . ALA A 1 97 ? 9.141 26.891 14.258 1 96.12 97 ALA A CA 1
ATOM 764 C C . ALA A 1 97 ? 7.766 26.953 14.922 1 96.12 97 ALA A C 1
ATOM 766 O O . ALA A 1 97 ? 7.492 27.859 15.711 1 96.12 97 ALA A O 1
ATOM 767 N N . HIS A 1 98 ? 6.941 25.953 14.648 1 96.88 98 HIS A N 1
ATOM 768 C CA . HIS A 1 98 ? 5.566 26.031 15.133 1 96.88 98 HIS A CA 1
ATOM 769 C C . HIS A 1 98 ? 5.238 24.859 16.047 1 96.88 98 HIS A C 1
ATOM 771 O O . HIS A 1 98 ? 4.078 24.656 16.406 1 96.88 98 HIS A O 1
ATOM 777 N N . ARG A 1 99 ? 6.188 24.156 16.438 1 95.56 99 ARG A N 1
ATOM 778 C CA . ARG A 1 99 ? 5.973 22.953 17.25 1 95.56 99 ARG A CA 1
ATOM 779 C C . ARG A 1 99 ? 5.883 23.312 18.734 1 95.56 99 ARG A C 1
ATOM 781 O O . ARG A 1 99 ? 6.07 24.484 19.109 1 95.56 99 ARG A O 1
ATOM 788 N N . ASN A 1 100 ? 5.395 22.375 19.5 1 94.12 100 ASN A N 1
ATOM 789 C CA . ASN A 1 100 ? 5.227 22.516 20.938 1 94.12 100 ASN A CA 1
ATOM 790 C C . ASN A 1 100 ? 4.168 23.562 21.281 1 94.12 100 ASN A C 1
ATOM 792 O O . ASN A 1 100 ? 4.312 24.297 22.25 1 94.12 100 ASN A O 1
ATOM 796 N N . ARG A 1 101 ? 3.207 23.688 20.406 1 95.44 101 ARG A N 1
ATOM 797 C CA . ARG A 1 101 ? 2.059 24.562 20.609 1 95.44 101 ARG A CA 1
ATOM 798 C C . ARG A 1 101 ? 0.756 23.766 20.594 1 95.44 101 ARG A C 1
ATOM 800 O O . ARG A 1 101 ? -0.331 24.359 20.594 1 95.44 101 ARG A O 1
ATOM 807 N N . GLY A 1 102 ? 0.927 22.469 20.5 1 96.94 102 GLY A N 1
ATOM 808 C CA . GLY A 1 102 ? -0.255 21.625 20.469 1 96.94 102 GLY A CA 1
ATOM 809 C C . GLY A 1 102 ? -0.853 21.5 19.078 1 96.94 102 GLY A C 1
ATOM 810 O O . GLY A 1 102 ? -1.881 20.844 18.891 1 96.94 102 GLY A O 1
ATOM 811 N N . ILE A 1 103 ? -0.245 22.031 18.094 1 98.19 103 ILE A N 1
ATOM 812 C CA . ILE A 1 103 ? -0.76 22.078 16.719 1 98.19 103 ILE A CA 1
ATOM 813 C C . ILE A 1 103 ? -0.853 20.672 16.156 1 98.19 103 ILE A C 1
ATOM 815 O O . ILE A 1 103 ? -1.873 20.281 15.578 1 98.19 103 ILE A O 1
ATOM 819 N N . GLY A 1 104 ? 0.214 19.906 16.359 1 98.31 104 GLY A N 1
ATOM 820 C CA . GLY A 1 104 ? 0.21 18.547 15.859 1 98.31 104 GLY A CA 1
ATOM 821 C C . GLY A 1 104 ? -0.929 17.703 16.422 1 98.31 104 GLY A C 1
ATOM 822 O O . GLY A 1 104 ? -1.642 17.047 15.664 1 98.31 104 GLY A O 1
ATOM 823 N N . ALA A 1 105 ? -1.104 17.797 17.672 1 98.5 105 ALA A N 1
ATOM 824 C CA . ALA A 1 105 ? -2.164 17.047 18.328 1 98.5 105 ALA A CA 1
ATOM 825 C C . ALA A 1 105 ? -3.537 17.453 17.797 1 98.5 105 ALA A C 1
ATOM 827 O O . ALA A 1 105 ? -4.391 16.609 17.547 1 98.5 105 ALA A O 1
ATOM 828 N N . ARG A 1 106 ? -3.75 18.688 17.656 1 98.69 106 ARG A N 1
ATOM 829 C CA . ARG A 1 106 ? -5.047 19.172 17.188 1 98.69 106 ARG A CA 1
ATOM 830 C C . ARG A 1 106 ? -5.285 18.781 15.734 1 98.69 106 ARG A C 1
ATOM 832 O O . ARG A 1 106 ? -6.418 18.516 15.336 1 98.69 106 ARG A O 1
ATOM 839 N N . LEU A 1 107 ? -4.254 18.781 14.891 1 98.81 107 LEU A N 1
ATOM 840 C CA . LEU A 1 107 ? -4.371 18.312 13.516 1 98.81 107 LEU A CA 1
ATOM 841 C C . LEU A 1 107 ? -4.77 16.844 13.461 1 98.81 107 LEU A C 1
ATOM 843 O O . LEU A 1 107 ? -5.668 16.469 12.703 1 98.81 107 LEU A O 1
ATOM 847 N N . VAL A 1 108 ? -4.125 16.016 14.297 1 98.81 108 VAL A N 1
ATOM 848 C CA . VAL A 1 108 ? -4.48 14.609 14.359 1 98.81 108 VAL A CA 1
ATOM 849 C C . VAL A 1 108 ? -5.938 14.461 14.797 1 98.81 108 VAL A C 1
ATOM 851 O O . VAL A 1 108 ? -6.688 13.664 14.227 1 98.81 108 VAL A O 1
ATOM 854 N N . ARG A 1 109 ? -6.359 15.242 15.727 1 98.75 109 ARG A N 1
ATOM 855 C CA . ARG A 1 109 ? -7.742 15.203 16.188 1 98.75 109 ARG A CA 1
ATOM 856 C C . ARG A 1 109 ? -8.703 15.57 15.055 1 98.75 109 ARG A C 1
ATOM 858 O O . ARG A 1 109 ? -9.766 14.961 14.906 1 98.75 109 ARG A O 1
ATOM 865 N N . SER A 1 110 ? -8.305 16.578 14.266 1 98.75 110 SER A N 1
ATOM 866 C CA . SER A 1 110 ? -9.133 16.953 13.125 1 98.75 110 SER A CA 1
ATOM 867 C C . SER A 1 110 ? -9.312 15.781 12.164 1 98.75 110 SER A C 1
ATOM 869 O O . SER A 1 110 ? -10.422 15.539 11.68 1 98.75 110 SER A O 1
ATOM 871 N N . VAL A 1 111 ? -8.25 15.086 11.891 1 98.75 111 VAL A N 1
ATOM 872 C CA . VAL A 1 111 ? -8.281 13.922 11 1 98.75 111 VAL A CA 1
ATOM 873 C C . VAL A 1 111 ? -9.164 12.836 11.602 1 98.75 111 VAL A C 1
ATOM 875 O O . VAL A 1 111 ? -10.031 12.281 10.922 1 98.75 111 VAL A O 1
ATOM 878 N N . LEU A 1 112 ? -9.008 12.57 12.891 1 98.69 112 LEU A N 1
ATOM 879 C CA . LEU A 1 112 ? -9.758 11.516 13.562 1 98.69 112 LEU A CA 1
ATOM 880 C C . LEU A 1 112 ? -11.234 11.883 13.656 1 98.69 112 LEU A C 1
ATOM 882 O O . LEU A 1 112 ? -12.102 11.023 13.5 1 98.69 112 LEU A O 1
ATOM 886 N N . ASP A 1 113 ? -11.492 13.164 13.969 1 98.38 113 ASP A N 1
ATOM 887 C CA . ASP A 1 113 ? -12.875 13.625 13.984 1 98.38 113 ASP A CA 1
ATOM 888 C C . ASP A 1 113 ? -13.539 13.414 12.633 1 98.38 113 ASP A C 1
ATOM 890 O O . ASP A 1 113 ? -14.688 12.961 12.562 1 98.38 113 ASP A O 1
ATOM 894 N N . HIS A 1 114 ? -12.836 13.781 11.578 1 97.94 114 HIS A N 1
ATOM 895 C CA . HIS A 1 114 ? -13.367 13.57 10.242 1 97.94 114 HIS A CA 1
ATOM 896 C C . HIS A 1 114 ? -13.617 12.086 9.977 1 97.94 114 HIS A C 1
ATOM 898 O O . HIS A 1 114 ? -14.656 11.711 9.438 1 97.94 114 HIS A O 1
ATOM 904 N N . ALA A 1 115 ? -12.633 11.25 10.289 1 98 115 ALA A N 1
ATOM 905 C CA . ALA A 1 115 ? -12.812 9.805 10.141 1 98 115 ALA A CA 1
ATOM 906 C C . ALA A 1 115 ? -14.078 9.336 10.844 1 98 115 ALA A C 1
ATOM 908 O O . ALA A 1 115 ? -14.812 8.484 10.328 1 98 115 ALA A O 1
ATOM 909 N N . GLY A 1 116 ? -14.344 9.883 11.969 1 97.31 116 GLY A N 1
ATOM 910 C CA . GLY A 1 116 ? -15.508 9.531 12.766 1 97.31 116 GLY A CA 1
ATOM 911 C C . GLY A 1 116 ? -16.828 9.867 12.086 1 97.31 116 GLY A C 1
ATOM 912 O O . GLY A 1 116 ? -17.859 9.312 12.422 1 97.31 116 GLY A O 1
ATOM 913 N N . THR A 1 117 ? -16.812 10.812 11.188 1 96.31 117 THR A N 1
ATOM 914 C CA . THR A 1 117 ? -18.031 11.195 10.484 1 96.31 117 THR A CA 1
ATOM 915 C C . THR A 1 117 ? -18.344 10.211 9.367 1 96.31 117 THR A C 1
ATOM 917 O O . THR A 1 117 ? -19.422 10.242 8.781 1 96.31 117 THR A O 1
ATOM 920 N N . ARG A 1 118 ? -17.375 9.43 9.031 1 95.88 118 ARG A N 1
ATOM 921 C CA . ARG A 1 118 ? -17.531 8.422 7.98 1 95.88 118 ARG A CA 1
ATOM 922 C C . ARG A 1 118 ? -17.891 7.066 8.578 1 95.88 118 ARG A C 1
ATOM 924 O O . ARG A 1 118 ? -17.016 6.316 9 1 95.88 118 ARG A O 1
ATOM 931 N N . SER A 1 119 ? -19.094 6.676 8.469 1 94.75 119 SER A N 1
ATOM 932 C CA . SER A 1 119 ? -19.641 5.527 9.195 1 94.75 119 SER A CA 1
ATOM 933 C C . SER A 1 119 ? -19 4.227 8.727 1 94.75 119 SER A C 1
ATOM 935 O O . SER A 1 119 ? -18.969 3.244 9.477 1 94.75 119 SER A O 1
ATOM 937 N N . GLU A 1 120 ? -18.422 4.203 7.543 1 94.81 120 GLU A N 1
ATOM 938 C CA . GLU A 1 120 ? -17.859 2.969 7.012 1 94.81 120 GLU A CA 1
ATOM 939 C C . GLU A 1 120 ? -16.469 2.719 7.582 1 94.81 120 GLU A C 1
ATOM 941 O O . GLU A 1 120 ? -15.945 1.602 7.504 1 94.81 120 GLU A O 1
ATOM 946 N N . LEU A 1 121 ? -15.836 3.719 8.094 1 97.44 121 LEU A N 1
ATOM 947 C CA . LEU A 1 121 ? -14.461 3.586 8.562 1 97.44 121 LEU A CA 1
ATOM 948 C C . LEU A 1 121 ? -14.422 2.932 9.945 1 97.44 121 LEU A C 1
ATOM 950 O O . LEU A 1 121 ? -15.18 3.314 10.836 1 97.44 121 LEU A O 1
ATOM 954 N N . LEU A 1 122 ? -13.586 1.926 10.047 1 97.75 122 LEU A N 1
ATOM 955 C CA . LEU A 1 122 ? -13.398 1.227 11.32 1 97.75 122 LEU A CA 1
ATOM 956 C C . LEU A 1 122 ? -11.977 1.416 11.836 1 97.75 122 LEU A C 1
ATOM 958 O O . LEU A 1 122 ? -11.719 1.239 13.031 1 97.75 122 LEU A O 1
ATOM 962 N N . VAL A 1 123 ? -11.047 1.769 10.891 1 97.75 123 VAL A N 1
ATOM 963 C CA . VAL A 1 123 ? -9.641 1.82 11.258 1 97.75 123 VAL A CA 1
ATOM 964 C C . VAL A 1 123 ? -8.984 3.053 10.641 1 97.75 123 VAL A C 1
ATOM 966 O O . VAL A 1 123 ? -9.211 3.357 9.469 1 97.75 123 VAL A O 1
ATOM 969 N N . VAL A 1 124 ? -8.242 3.787 11.422 1 98.69 124 VAL A N 1
ATOM 970 C CA . VAL A 1 124 ? -7.254 4.746 10.945 1 98.69 124 VAL A CA 1
ATOM 971 C C . VAL A 1 124 ? -5.848 4.23 11.242 1 98.69 124 VAL A C 1
ATOM 973 O O . VAL A 1 124 ? -5.512 3.957 12.398 1 98.69 124 VAL A O 1
ATOM 976 N N . GLN A 1 125 ? -5.133 4.039 10.25 1 98.62 125 GLN A N 1
ATOM 977 C CA . GLN A 1 125 ? -3.764 3.568 10.43 1 98.62 125 GLN A CA 1
ATOM 978 C C . GLN A 1 125 ? -2.756 4.598 9.922 1 98.62 125 GLN A C 1
ATOM 980 O O . GLN A 1 125 ? -3.139 5.613 9.336 1 98.62 125 GLN A O 1
ATOM 985 N N . LEU A 1 126 ? -1.541 4.406 10.25 1 98.5 126 LEU A N 1
ATOM 986 C CA . LEU A 1 126 ? -0.426 5.188 9.727 1 98.5 126 LEU A CA 1
ATOM 987 C C . LEU A 1 126 ? 0.888 4.43 9.875 1 98.5 126 LEU A C 1
ATOM 989 O O . LEU A 1 126 ? 0.936 3.381 10.523 1 98.5 126 LEU A O 1
ATOM 993 N N . THR A 1 127 ? 1.864 4.895 9.172 1 97.31 127 THR A N 1
ATOM 994 C CA . THR A 1 127 ? 3.24 4.441 9.352 1 97.31 127 THR A CA 1
ATOM 995 C C . THR A 1 127 ? 4.133 5.594 9.805 1 97.31 127 THR A C 1
ATOM 997 O O . THR A 1 127 ? 3.975 6.727 9.344 1 97.31 127 THR A O 1
ATOM 1000 N N . VAL A 1 128 ? 4.961 5.332 10.734 1 97.75 128 VAL A N 1
ATOM 1001 C CA . VAL A 1 128 ? 5.898 6.32 11.266 1 97.75 128 VAL A CA 1
ATOM 1002 C C . VAL A 1 128 ? 7.262 5.672 11.492 1 97.75 128 VAL A C 1
ATOM 1004 O O . VAL A 1 128 ? 7.348 4.523 11.93 1 97.75 128 VAL A O 1
ATOM 1007 N N . THR A 1 129 ? 8.328 6.398 11.094 1 94.94 129 THR A N 1
ATOM 1008 C CA . THR A 1 129 ? 9.672 5.871 11.297 1 94.94 129 THR A CA 1
ATOM 1009 C C . THR A 1 129 ? 9.953 5.68 12.789 1 94.94 129 THR A C 1
ATOM 1011 O O . THR A 1 129 ? 9.594 6.523 13.609 1 94.94 129 THR A O 1
ATOM 1014 N N . ARG A 1 130 ? 10.57 4.59 13.102 1 91.31 130 ARG A N 1
ATOM 1015 C CA . ARG A 1 130 ? 10.859 4.238 14.484 1 91.31 130 ARG A CA 1
ATOM 1016 C C . ARG A 1 130 ? 11.695 5.32 15.164 1 91.31 130 ARG A C 1
ATOM 1018 O O . ARG A 1 130 ? 11.516 5.598 16.359 1 91.31 130 ARG A O 1
ATOM 1025 N N . GLY A 1 131 ? 12.562 5.996 14.531 1 90.69 131 GLY A N 1
ATOM 1026 C CA . GLY A 1 131 ? 13.445 7.012 15.086 1 90.69 131 GLY A CA 1
ATOM 1027 C C . GLY A 1 131 ? 12.758 8.344 15.305 1 90.69 131 GLY A C 1
ATOM 1028 O O . GLY A 1 131 ? 13.312 9.234 15.953 1 90.69 131 GLY A O 1
ATOM 1029 N N . ASN A 1 132 ? 11.555 8.453 14.766 1 93.62 132 ASN A N 1
ATOM 1030 C CA . ASN A 1 132 ? 10.781 9.68 14.953 1 93.62 132 ASN A CA 1
ATOM 1031 C C . ASN A 1 132 ? 10.031 9.672 16.281 1 93.62 132 ASN A C 1
ATOM 1033 O O . ASN A 1 132 ? 8.805 9.609 16.312 1 93.62 132 ASN A O 1
ATOM 1037 N N . THR A 1 133 ? 10.727 9.859 17.344 1 94.94 133 THR A N 1
ATOM 1038 C CA . THR A 1 133 ? 10.211 9.672 18.703 1 94.94 133 THR A CA 1
ATOM 1039 C C . THR A 1 133 ? 9.094 10.672 19 1 94.94 133 THR A C 1
ATOM 1041 O O . THR A 1 133 ? 8.141 10.352 19.703 1 94.94 133 THR A O 1
ATOM 1044 N N . GLU A 1 134 ? 9.266 11.844 18.469 1 94.44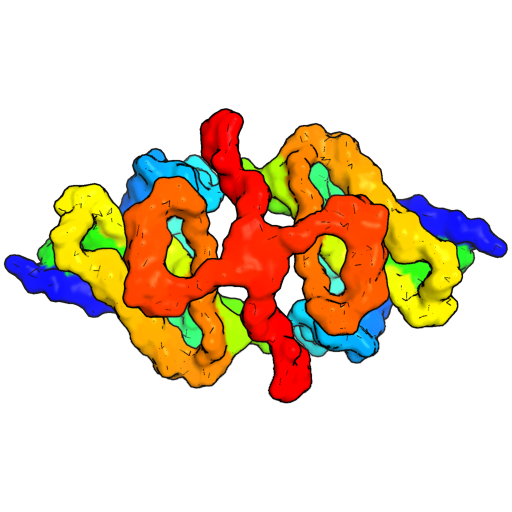 134 GLU A N 1
ATOM 1045 C CA . GLU A 1 134 ? 8.242 12.859 18.703 1 94.44 134 GLU A CA 1
ATOM 1046 C C . GLU A 1 134 ? 6.914 12.453 18.062 1 94.44 134 GLU A C 1
ATOM 1048 O O . GLU A 1 134 ? 5.867 12.516 18.719 1 94.44 134 GLU A O 1
ATOM 1053 N N . ALA A 1 135 ? 6.969 12.055 16.844 1 96.44 135 ALA A N 1
ATOM 1054 C CA . ALA A 1 135 ? 5.754 11.633 16.141 1 96.44 135 ALA A CA 1
ATOM 1055 C C . ALA A 1 135 ? 5.164 10.375 16.781 1 96.44 135 ALA A C 1
ATOM 1057 O O . ALA A 1 135 ? 3.953 10.281 16.969 1 96.44 135 ALA A O 1
ATOM 1058 N N . VAL A 1 136 ? 6.023 9.422 17.125 1 97.38 136 VAL A N 1
ATOM 1059 C CA . VAL A 1 136 ? 5.582 8.195 17.781 1 97.38 136 VAL A CA 1
ATOM 1060 C C . VAL A 1 136 ? 4.852 8.531 19.078 1 97.38 136 VAL A C 1
ATOM 1062 O O . VAL A 1 136 ? 3.748 8.039 19.328 1 97.38 136 VAL A O 1
ATOM 1065 N N . GLY A 1 137 ? 5.461 9.375 19.844 1 97.25 137 GLY A N 1
ATOM 1066 C CA . GLY A 1 137 ? 4.84 9.797 21.094 1 97.25 137 GLY A CA 1
ATOM 1067 C C . GLY A 1 137 ? 3.486 10.453 20.891 1 97.25 137 GLY A C 1
ATOM 1068 O O . GLY A 1 137 ? 2.541 10.18 21.641 1 97.25 137 GLY A O 1
ATOM 1069 N N . LEU A 1 138 ? 3.381 11.305 19.938 1 97.81 138 LEU A N 1
ATOM 1070 C CA . LEU A 1 138 ? 2.125 11.969 19.625 1 97.81 138 LEU A CA 1
ATOM 1071 C C . LEU A 1 138 ? 1.04 10.953 19.281 1 97.81 138 LEU A C 1
ATOM 1073 O O . LEU A 1 138 ? -0.059 11 19.844 1 97.81 138 LEU A O 1
ATOM 1077 N N . TYR A 1 139 ? 1.358 10.008 18.375 1 98.44 139 TYR A N 1
ATOM 1078 C CA . TYR A 1 139 ? 0.368 9.039 17.906 1 98.44 139 TYR A CA 1
ATOM 1079 C C . TYR A 1 139 ? -0.055 8.109 19.047 1 98.44 139 TYR A C 1
ATOM 1081 O O . TYR A 1 139 ? -1.235 7.777 19.172 1 98.44 139 TYR A O 1
ATOM 1089 N N . GLU A 1 140 ? 0.923 7.707 19.859 1 98 140 GLU A N 1
ATOM 1090 C CA . GLU A 1 140 ? 0.594 6.879 21.016 1 98 140 GLU A CA 1
ATOM 1091 C C . GLU A 1 140 ? -0.354 7.609 21.953 1 98 140 GLU A C 1
ATOM 1093 O O . GLU A 1 140 ? -1.33 7.027 22.438 1 98 140 GLU A O 1
ATOM 1098 N N . ARG A 1 141 ? -0.09 8.852 22.172 1 97.62 141 ARG A N 1
ATOM 1099 C CA . ARG A 1 141 ? -0.947 9.648 23.047 1 97.62 141 ARG A CA 1
ATOM 1100 C C . ARG A 1 141 ? -2.344 9.797 22.453 1 97.62 141 ARG A C 1
ATOM 1102 O O . ARG A 1 141 ? -3.32 9.961 23.188 1 97.62 141 ARG A O 1
ATOM 1109 N N . MET A 1 142 ? -2.398 9.766 21.188 1 97.56 142 MET A N 1
ATOM 1110 C CA . MET A 1 142 ? -3.676 9.906 20.5 1 97.56 142 MET A CA 1
ATOM 1111 C C . MET A 1 142 ? -4.402 8.57 20.406 1 97.56 142 MET A C 1
ATOM 1113 O O . MET A 1 142 ? -5.469 8.477 19.797 1 97.56 142 MET A O 1
ATOM 1117 N N . GLY A 1 143 ? -3.818 7.465 20.906 1 97.44 143 GLY A N 1
ATOM 1118 C CA . GLY A 1 143 ? -4.516 6.195 21.031 1 97.44 143 GLY A CA 1
ATOM 1119 C C . GLY A 1 143 ? -4.102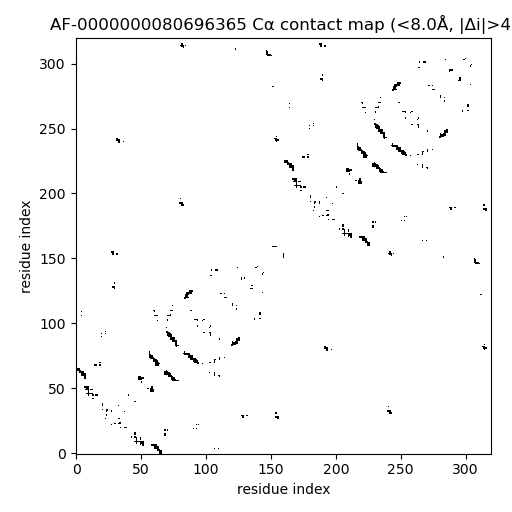 5.18 19.969 1 97.44 143 GLY A C 1
ATOM 1120 O O . GLY A 1 143 ? -4.625 4.066 19.938 1 97.44 143 GLY A O 1
ATOM 1121 N N . PHE A 1 144 ? -3.154 5.523 19.156 1 98.38 144 PHE A N 1
ATOM 1122 C CA . PHE A 1 144 ? -2.666 4.566 18.172 1 98.38 144 PHE A CA 1
ATOM 1123 C C . PHE A 1 144 ? -1.851 3.467 18.844 1 98.38 144 PHE A C 1
ATOM 1125 O O . PHE A 1 144 ? -1.162 3.717 19.844 1 98.38 144 PHE A O 1
ATOM 1132 N N . VAL A 1 145 ? -1.923 2.252 18.266 1 97.69 145 VAL A N 1
ATOM 1133 C CA . VAL A 1 145 ? -1.201 1.094 18.781 1 97.69 145 VAL A CA 1
ATOM 1134 C C . VAL A 1 145 ? -0.396 0.445 17.656 1 97.69 145 VAL A C 1
ATOM 1136 O O . VAL A 1 145 ? -0.884 0.31 16.531 1 97.69 145 VAL A O 1
ATOM 1139 N N . THR A 1 146 ? 0.839 0.116 17.922 1 97.25 146 THR A N 1
ATOM 1140 C CA . THR A 1 146 ? 1.702 -0.515 16.938 1 97.25 146 THR A CA 1
ATOM 1141 C C . THR A 1 146 ? 1.229 -1.935 16.625 1 97.25 146 THR A C 1
ATOM 1143 O O . THR A 1 146 ? 0.975 -2.719 17.547 1 97.25 146 THR A O 1
ATOM 1146 N N . PHE A 1 147 ? 1.046 -2.219 15.367 1 97.38 147 PHE A N 1
ATOM 1147 C CA . PHE A 1 147 ? 0.692 -3.592 15.031 1 97.38 147 PHE A CA 1
ATOM 1148 C C . PHE A 1 147 ? 1.798 -4.25 14.211 1 97.38 147 PHE A C 1
ATOM 1150 O O . PHE A 1 147 ? 1.714 -5.438 13.891 1 97.38 147 PHE A O 1
ATOM 1157 N N . GLY A 1 148 ? 2.834 -3.525 13.859 1 96.88 148 GLY A N 1
ATOM 1158 C CA . GLY A 1 148 ? 3.947 -4.086 13.109 1 96.88 148 GLY A CA 1
ATOM 1159 C C . GLY A 1 148 ? 5.141 -3.152 13.023 1 96.88 148 GLY A C 1
ATOM 1160 O O . GLY A 1 148 ? 4.992 -1.936 13.148 1 96.88 148 GLY A O 1
ATOM 1161 N N . LEU A 1 149 ? 6.289 -3.734 12.828 1 97.12 149 LEU A N 1
ATOM 1162 C CA . LEU A 1 149 ? 7.539 -3.035 12.547 1 97.12 149 LEU A CA 1
ATOM 1163 C C . LEU A 1 149 ? 8.156 -3.535 11.242 1 97.12 149 LEU A C 1
ATOM 1165 O O . LEU A 1 149 ? 8.719 -4.633 11.203 1 97.12 149 LEU A O 1
ATOM 1169 N N . GLU A 1 150 ? 8.062 -2.711 10.234 1 96.5 150 GLU A N 1
ATOM 1170 C CA . GLU A 1 150 ? 8.539 -3.102 8.914 1 96.5 150 GLU A CA 1
ATOM 1171 C C . GLU A 1 150 ? 10.047 -2.908 8.797 1 96.5 150 GLU A C 1
ATOM 1173 O O . GLU A 1 150 ? 10.547 -1.789 8.93 1 96.5 150 GLU A O 1
ATOM 1178 N N . PRO A 1 151 ? 10.773 -3.979 8.547 1 95.31 151 PRO A N 1
ATOM 1179 C CA . PRO A 1 151 ? 12.211 -3.812 8.344 1 95.31 151 PRO A CA 1
ATOM 1180 C C . PRO A 1 151 ? 12.547 -3.135 7.016 1 95.31 151 PRO A C 1
ATOM 1182 O O . PRO A 1 151 ? 11.852 -3.35 6.02 1 95.31 151 PRO A O 1
ATOM 1185 N N . LEU A 1 152 ? 13.617 -2.268 6.98 1 96.19 152 LEU A N 1
ATOM 1186 C CA . LEU A 1 152 ? 14.078 -1.609 5.758 1 96.19 152 LEU A CA 1
ATOM 1187 C C . LEU A 1 152 ? 12.938 -0.855 5.086 1 96.19 152 LEU A C 1
ATOM 1189 O O . LEU A 1 152 ? 12.742 -0.963 3.873 1 96.19 152 LEU A O 1
ATOM 1193 N N . ALA A 1 153 ? 12.148 -0.172 5.938 1 96 153 ALA A N 1
ATOM 1194 C CA . ALA A 1 153 ? 10.883 0.401 5.477 1 96 153 ALA A CA 1
ATOM 1195 C C . ALA A 1 153 ? 11.125 1.501 4.445 1 96 153 ALA A C 1
ATOM 1197 O O . ALA A 1 153 ? 10.453 1.554 3.414 1 96 153 ALA A O 1
ATOM 1198 N N . VAL A 1 154 ? 12.062 2.363 4.711 1 96.06 154 VAL A N 1
ATOM 1199 C CA . VAL A 1 154 ? 12.297 3.541 3.883 1 96.06 154 VAL A CA 1
ATOM 1200 C C . VAL A 1 154 ? 13.797 3.768 3.719 1 96.06 154 VAL A C 1
ATOM 1202 O O . VAL A 1 154 ? 14.539 3.814 4.707 1 96.06 154 VAL A O 1
ATOM 1205 N N . ALA A 1 155 ? 14.227 3.898 2.479 1 95.88 155 ALA A N 1
ATOM 1206 C CA . ALA A 1 155 ? 15.633 4.199 2.207 1 95.88 155 ALA A CA 1
ATOM 1207 C C . ALA A 1 155 ? 15.906 5.695 2.355 1 95.88 155 ALA A C 1
ATOM 1209 O O . ALA A 1 155 ? 15.234 6.52 1.734 1 95.88 155 ALA A O 1
ATOM 1210 N N . VAL A 1 156 ? 16.844 5.996 3.188 1 93.44 156 VAL A N 1
ATOM 1211 C CA . VAL A 1 156 ? 17.266 7.375 3.4 1 93.44 156 VAL A CA 1
ATOM 1212 C C . VAL A 1 156 ? 18.797 7.453 3.393 1 93.44 156 VAL A C 1
ATOM 1214 O O . VAL A 1 156 ? 19.453 6.867 4.254 1 93.44 156 VAL A O 1
ATOM 1217 N N . GLY A 1 157 ? 19.297 8.25 2.434 1 89.25 157 GLY A N 1
ATOM 1218 C CA . GLY A 1 157 ? 20.75 8.281 2.328 1 89.25 157 GLY A CA 1
ATOM 1219 C C . GLY A 1 157 ? 21.359 6.91 2.133 1 89.25 157 GLY A C 1
ATOM 1220 O O . GLY A 1 157 ? 21.016 6.195 1.19 1 89.25 157 GLY A O 1
ATOM 1221 N N . ASN A 1 158 ? 22.203 6.531 3.146 1 83.81 158 ASN A N 1
ATOM 1222 C CA . ASN A 1 158 ? 22.875 5.238 3.027 1 83.81 158 ASN A CA 1
ATOM 1223 C C . ASN A 1 158 ? 22.266 4.211 3.98 1 83.81 158 ASN A C 1
ATOM 1225 O O . ASN A 1 158 ? 22.875 3.17 4.242 1 83.81 158 ASN A O 1
ATOM 1229 N N . GLY A 1 159 ? 21.109 4.602 4.445 1 91.94 159 GLY A N 1
ATOM 1230 C CA . GLY A 1 159 ? 20.484 3.701 5.398 1 91.94 159 GLY A CA 1
ATOM 1231 C C . GLY A 1 159 ? 18.969 3.604 5.234 1 91.94 159 GLY A C 1
ATOM 1232 O O . GLY A 1 159 ? 18.438 3.914 4.164 1 91.94 159 GLY A O 1
ATOM 1233 N N . PHE A 1 160 ? 18.469 2.871 6.207 1 93.12 160 PHE A N 1
ATOM 1234 C CA . PHE A 1 160 ? 17.031 2.643 6.203 1 93.12 160 PHE A CA 1
ATOM 1235 C C . PHE A 1 160 ? 16.406 3.092 7.516 1 93.12 160 PHE A C 1
ATOM 1237 O O . PHE A 1 160 ? 17.062 3.084 8.555 1 93.12 160 PHE A O 1
ATOM 1244 N N . MET B 1 1 ? 2.895 -35.344 -19.484 1 68 1 MET B N 1
ATOM 1245 C CA . MET B 1 1 ? 3.152 -34 -20.031 1 68 1 MET B CA 1
ATOM 1246 C C . MET B 1 1 ? 3.916 -33.156 -19.047 1 68 1 MET B C 1
ATOM 1248 O O . MET B 1 1 ? 3.791 -33.344 -17.828 1 68 1 MET B O 1
ATOM 1252 N N . THR B 1 2 ? 4.957 -32.375 -19.484 1 90.31 2 THR B N 1
ATOM 1253 C CA . THR B 1 2 ? 6.035 -31.891 -18.641 1 90.31 2 THR B CA 1
ATOM 1254 C C . THR B 1 2 ? 5.641 -30.594 -17.953 1 90.31 2 THR B C 1
ATOM 1256 O O . THR B 1 2 ? 5.172 -29.656 -18.609 1 90.31 2 THR B O 1
ATOM 1259 N N . LEU B 1 3 ? 5.535 -30.625 -16.672 1 95.56 3 LEU B N 1
ATOM 1260 C CA . LEU B 1 3 ? 5.336 -29.438 -15.836 1 95.56 3 LEU B CA 1
ATOM 1261 C C . LEU B 1 3 ? 6.512 -28.484 -15.969 1 95.56 3 LEU B C 1
ATOM 1263 O O . LEU B 1 3 ? 7.668 -28.891 -15.805 1 95.56 3 LEU B O 1
ATOM 1267 N N . THR B 1 4 ? 6.25 -27.25 -16.484 1 97.81 4 THR B N 1
ATOM 1268 C CA . THR B 1 4 ? 7.277 -26.219 -16.609 1 97.81 4 THR B CA 1
ATOM 1269 C C . THR B 1 4 ? 6.867 -24.953 -15.867 1 97.81 4 THR B C 1
ATOM 1271 O O . THR B 1 4 ? 5.707 -24.797 -15.484 1 97.81 4 THR B O 1
ATOM 1274 N N . TYR B 1 5 ? 7.785 -24.141 -15.633 1 98.56 5 TYR B N 1
ATOM 1275 C CA . TYR B 1 5 ? 7.578 -22.844 -14.992 1 98.56 5 TYR B CA 1
ATOM 1276 C C . TYR B 1 5 ? 8.148 -21.719 -15.859 1 98.56 5 TYR B C 1
ATOM 1278 O O . TYR B 1 5 ? 9.258 -21.828 -16.375 1 98.56 5 TYR B O 1
ATOM 1286 N N . ARG B 1 6 ? 7.355 -20.703 -16.062 1 98.12 6 ARG B N 1
ATOM 1287 C CA . ARG B 1 6 ? 7.828 -19.641 -16.922 1 98.12 6 ARG B CA 1
ATOM 1288 C C . ARG B 1 6 ? 7.168 -18.312 -16.562 1 98.12 6 ARG B C 1
ATOM 1290 O O . ARG B 1 6 ? 6.117 -18.297 -15.93 1 98.12 6 ARG B O 1
ATOM 1297 N N . ARG B 1 7 ? 7.812 -17.219 -17.031 1 98.62 7 ARG B N 1
ATOM 1298 C CA . ARG B 1 7 ? 7.23 -15.883 -16.938 1 98.62 7 ARG B CA 1
ATOM 1299 C C . ARG B 1 7 ? 6.086 -15.719 -17.938 1 98.62 7 ARG B C 1
ATOM 1301 O O . ARG B 1 7 ? 6.203 -16.125 -19.094 1 98.62 7 ARG B O 1
ATOM 1308 N N . LEU B 1 8 ? 5.004 -15.133 -17.484 1 98.75 8 LEU B N 1
ATOM 1309 C CA . LEU B 1 8 ? 3.883 -14.852 -18.375 1 98.75 8 LEU B CA 1
ATOM 1310 C C . LEU B 1 8 ? 4.141 -13.602 -19.203 1 98.75 8 LEU B C 1
ATOM 1312 O O . LEU B 1 8 ? 4.93 -12.742 -18.812 1 98.75 8 LEU B O 1
ATOM 1316 N N . THR B 1 9 ? 3.518 -13.555 -20.391 1 98.56 9 THR B N 1
ATOM 1317 C CA . THR B 1 9 ? 3.553 -12.414 -21.297 1 98.56 9 THR B CA 1
ATOM 1318 C C . THR B 1 9 ? 2.145 -11.875 -21.547 1 98.56 9 THR B C 1
ATOM 1320 O O . THR B 1 9 ? 1.158 -12.5 -21.156 1 98.56 9 THR B O 1
ATOM 1323 N N . PRO B 1 10 ? 2.107 -10.703 -22.156 1 98.62 10 PRO B N 1
ATOM 1324 C CA . PRO B 1 10 ? 0.779 -10.156 -22.438 1 98.62 10 PRO B CA 1
ATOM 1325 C C . PRO B 1 10 ? -0.105 -11.125 -23.219 1 98.62 10 PRO B C 1
ATOM 1327 O O . PRO B 1 10 ? -1.33 -11.109 -23.078 1 98.62 10 PRO B O 1
ATOM 1330 N N . ALA B 1 11 ? 0.428 -12.031 -23.922 1 98.12 11 ALA B N 1
ATOM 1331 C CA . ALA B 1 11 ? -0.335 -13.008 -24.703 1 98.12 11 ALA B CA 1
ATOM 1332 C C . ALA B 1 11 ? -1.049 -14 -23.781 1 98.12 11 ALA B C 1
ATOM 1334 O O . ALA B 1 11 ? -2.027 -14.633 -24.172 1 98.12 11 ALA B O 1
ATOM 1335 N N . ASP B 1 12 ? -0.651 -14.094 -22.547 1 98.62 12 ASP B N 1
ATOM 1336 C CA . ASP B 1 12 ? -1.218 -15.039 -21.578 1 98.62 12 ASP B CA 1
ATOM 1337 C C . ASP B 1 12 ? -2.365 -14.398 -20.797 1 98.62 12 ASP B C 1
ATOM 1339 O O . ASP B 1 12 ? -2.996 -15.055 -19.969 1 98.62 12 ASP B O 1
ATOM 1343 N N . ALA B 1 13 ? -2.682 -13.141 -21.109 1 98.75 13 ALA B N 1
ATOM 1344 C CA . ALA B 1 13 ? -3.576 -12.344 -20.281 1 98.75 13 ALA B CA 1
ATOM 1345 C C . ALA B 1 13 ? -4.945 -13 -20.156 1 98.75 13 ALA B C 1
ATOM 1347 O O . ALA B 1 13 ? -5.516 -13.055 -19.062 1 98.75 13 ALA B O 1
ATOM 1348 N N . PRO B 1 14 ? -5.52 -13.586 -21.219 1 98.56 14 PRO B N 1
ATOM 1349 C CA . PRO B 1 14 ? -6.836 -14.203 -21.047 1 98.56 14 PRO B CA 1
ATOM 1350 C C . PRO B 1 14 ? -6.82 -15.383 -20.078 1 98.56 14 PRO B C 1
ATOM 1352 O O . PRO B 1 14 ? -7.699 -15.492 -19.219 1 98.56 14 PRO B O 1
ATOM 1355 N N . ALA B 1 15 ? -5.855 -16.234 -20.188 1 98.75 15 ALA B N 1
ATOM 1356 C CA . ALA B 1 15 ? -5.758 -17.375 -19.297 1 98.75 15 ALA B CA 1
ATOM 1357 C C . ALA B 1 15 ? -5.465 -16.938 -17.859 1 98.75 15 ALA B C 1
ATOM 1359 O O . ALA B 1 15 ? -6.016 -17.5 -16.906 1 98.75 15 ALA B O 1
ATOM 1360 N N . TYR B 1 16 ? -4.609 -15.961 -17.766 1 98.88 16 TYR B N 1
ATOM 1361 C CA . TYR B 1 16 ? -4.281 -15.414 -16.453 1 98.88 16 TYR B CA 1
ATOM 1362 C C . TYR B 1 16 ? -5.512 -14.797 -15.805 1 98.88 16 TYR B C 1
ATOM 1364 O O . TYR B 1 16 ? -5.793 -15.062 -14.625 1 98.88 16 TYR B O 1
ATOM 1372 N N . ARG B 1 17 ? -6.219 -14.016 -16.547 1 98.88 17 ARG B N 1
ATOM 1373 C CA . ARG B 1 17 ? -7.449 -13.398 -16.047 1 98.88 17 ARG B CA 1
ATOM 1374 C C . ARG B 1 17 ? -8.43 -14.461 -15.555 1 98.88 17 ARG B C 1
ATOM 1376 O O . ARG B 1 17 ? -8.984 -14.336 -14.461 1 98.88 17 ARG B O 1
ATOM 1383 N N . ALA B 1 18 ? -8.617 -15.492 -16.328 1 98.69 18 ALA B N 1
ATOM 1384 C CA . ALA B 1 18 ? -9.555 -16.547 -15.953 1 98.69 18 ALA B CA 1
ATOM 1385 C C . ALA B 1 18 ? -9.141 -17.219 -14.641 1 98.69 18 ALA B C 1
ATOM 1387 O O . ALA B 1 18 ? -9.969 -17.438 -13.758 1 98.69 18 ALA B O 1
ATOM 1388 N N . LEU B 1 19 ? -7.895 -17.469 -14.516 1 98.81 19 LEU B N 1
ATOM 1389 C CA . LEU B 1 19 ? -7.367 -18.125 -13.32 1 98.81 19 LEU B CA 1
ATOM 1390 C C . LEU B 1 19 ? -7.535 -17.234 -12.102 1 98.81 19 LEU B C 1
ATOM 1392 O O . LEU B 1 19 ? -7.977 -17.688 -11.039 1 98.81 19 LEU B O 1
ATOM 1396 N N . MET B 1 20 ? -7.219 -15.977 -12.258 1 98.81 20 MET B N 1
ATOM 1397 C CA . MET B 1 20 ? -7.277 -15.062 -11.117 1 98.81 20 MET B CA 1
ATOM 1398 C C . MET B 1 20 ? -8.727 -14.781 -10.719 1 98.81 20 MET B C 1
ATOM 1400 O O . MET B 1 20 ? -9.031 -14.641 -9.539 1 98.81 20 MET B O 1
ATOM 1404 N N . LEU B 1 21 ? -9.617 -14.688 -11.695 1 98.69 21 LEU B N 1
ATOM 1405 C CA . LEU B 1 21 ? -11.023 -14.5 -11.352 1 98.69 21 LEU B CA 1
ATOM 1406 C C . LEU B 1 21 ? -11.555 -15.703 -10.586 1 98.69 21 LEU B C 1
ATOM 1408 O O . LEU B 1 21 ? -12.344 -15.547 -9.648 1 98.69 21 LEU B O 1
ATOM 1412 N N . GLU B 1 22 ? -11.109 -16.875 -10.938 1 98.56 22 GLU B N 1
ATOM 1413 C CA . GLU B 1 22 ? -11.445 -18.062 -10.156 1 98.56 22 GLU B CA 1
ATOM 1414 C C . GLU B 1 22 ? -10.914 -17.953 -8.727 1 98.56 22 GLU B C 1
ATOM 1416 O O . GLU B 1 22 ? -11.633 -18.25 -7.766 1 98.56 22 GLU B O 1
ATOM 1421 N N . ALA B 1 23 ? -9.703 -17.562 -8.617 1 98.44 23 ALA B N 1
ATOM 1422 C CA . ALA B 1 23 ? -9.062 -17.406 -7.309 1 98.44 23 ALA B CA 1
ATOM 1423 C C . ALA B 1 23 ? -9.859 -16.453 -6.418 1 98.44 23 ALA B C 1
ATOM 1425 O O . ALA B 1 23 ? -10.172 -16.781 -5.273 1 98.44 23 ALA B O 1
ATOM 1426 N N . TYR B 1 24 ? -10.188 -15.266 -6.988 1 97.94 24 TYR B N 1
ATOM 1427 C CA . TYR B 1 24 ? -10.914 -14.242 -6.242 1 97.94 24 TYR B CA 1
ATOM 1428 C C . TYR B 1 24 ? -12.281 -14.75 -5.809 1 97.94 24 TYR B C 1
ATOM 1430 O O . TYR B 1 24 ? -12.766 -14.406 -4.73 1 97.94 24 TYR B O 1
ATOM 1438 N N . GLU B 1 25 ? -12.88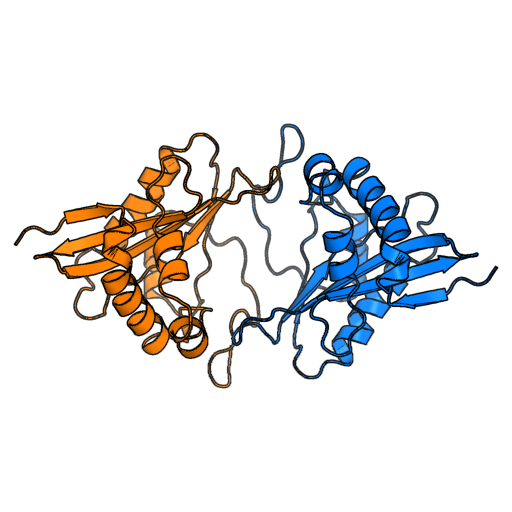3 -15.531 -6.645 1 97.56 25 GLU B N 1
ATOM 1439 C CA . GLU B 1 25 ? -14.219 -16.062 -6.383 1 97.56 25 GLU B CA 1
ATOM 1440 C C . GLU B 1 25 ? -14.18 -17.156 -5.328 1 97.56 25 GLU B C 1
ATOM 1442 O O . GLU B 1 25 ? -14.992 -17.172 -4.402 1 97.56 25 GLU B O 1
ATOM 1447 N N . ARG B 1 26 ? -13.266 -18.016 -5.445 1 96.94 26 ARG B N 1
ATOM 1448 C CA . ARG B 1 26 ? -13.25 -19.234 -4.621 1 96.94 26 ARG B CA 1
ATOM 1449 C C . ARG B 1 26 ? -12.617 -18.953 -3.262 1 96.94 26 ARG B C 1
ATOM 1451 O O . ARG B 1 26 ? -12.922 -19.641 -2.281 1 96.94 26 ARG B O 1
ATOM 1458 N N . HIS B 1 27 ? -11.758 -18 -3.201 1 95.38 27 HIS B N 1
ATOM 1459 C CA . HIS B 1 27 ? -11.016 -17.719 -1.976 1 95.38 27 HIS B CA 1
ATOM 1460 C C . HIS B 1 27 ? -11.062 -16.234 -1.622 1 95.38 27 HIS B C 1
ATOM 1462 O O . HIS B 1 27 ? -10.016 -15.586 -1.534 1 95.38 27 HIS B O 1
ATOM 1468 N N . PRO B 1 28 ? -12.266 -15.727 -1.391 1 94.31 28 PRO B N 1
ATOM 1469 C CA . PRO B 1 28 ? -12.383 -14.289 -1.113 1 94.31 28 PRO B CA 1
ATOM 1470 C C . PRO B 1 28 ? -11.578 -13.867 0.117 1 94.31 28 PRO B C 1
ATOM 1472 O O . PRO B 1 28 ? -11.133 -12.719 0.199 1 94.31 28 PRO B O 1
ATOM 1475 N N . ASP B 1 29 ? -11.281 -14.734 1.021 1 93.38 29 ASP B N 1
ATOM 1476 C CA . ASP B 1 29 ? -10.555 -14.406 2.246 1 93.38 29 ASP B CA 1
ATOM 1477 C C . ASP B 1 29 ? -9.055 -14.359 2 1 93.38 29 ASP B C 1
ATOM 1479 O O . ASP B 1 29 ? -8.305 -13.812 2.812 1 93.38 29 ASP B O 1
ATOM 1483 N N . ALA B 1 30 ? -8.641 -14.891 0.965 1 94.38 30 ALA B N 1
ATOM 1484 C CA . ALA B 1 30 ? -7.211 -14.969 0.686 1 94.38 30 ALA B CA 1
ATOM 1485 C C . ALA B 1 30 ? -6.754 -13.797 -0.181 1 94.38 30 ALA B C 1
ATOM 1487 O O . ALA B 1 30 ? -5.555 -13.555 -0.324 1 94.38 30 ALA B O 1
ATOM 1488 N N . PHE B 1 31 ? -7.734 -13.102 -0.718 1 95.88 31 PHE B N 1
ATOM 1489 C CA . PHE B 1 31 ? -7.402 -11.992 -1.599 1 95.88 31 PHE B CA 1
ATOM 1490 C C . PHE B 1 31 ? -8.133 -10.727 -1.171 1 95.88 31 PHE B C 1
ATOM 1492 O O . PHE B 1 31 ? -9.328 -10.766 -0.86 1 95.88 31 PHE B O 1
ATOM 1499 N N . THR B 1 32 ? -7.398 -9.656 -1.215 1 94.31 32 THR B N 1
ATOM 1500 C CA . THR B 1 32 ? -8.016 -8.352 -0.968 1 94.31 32 THR B CA 1
ATOM 1501 C C . THR B 1 32 ? -8.805 -7.891 -2.186 1 94.31 32 THR B C 1
ATOM 1503 O O . THR B 1 32 ? -9.695 -7.043 -2.068 1 94.31 32 THR B O 1
ATOM 1506 N N . SER B 1 33 ? -8.461 -8.406 -3.32 1 96.38 33 SER B N 1
ATOM 1507 C CA . SER B 1 33 ? -9.164 -8.07 -4.551 1 96.38 33 SER B CA 1
ATOM 1508 C C . SER B 1 33 ? -10.555 -8.695 -4.578 1 96.38 33 SER B C 1
ATOM 1510 O O . SER B 1 33 ? -10.734 -9.852 -4.188 1 96.38 33 SER B O 1
ATOM 1512 N N . ASP B 1 34 ? -11.484 -7.922 -5.016 1 96.81 34 ASP B N 1
ATOM 1513 C CA . ASP B 1 34 ? -12.859 -8.391 -5.164 1 96.81 34 ASP B CA 1
ATOM 1514 C C . ASP B 1 34 ? -13.133 -8.844 -6.598 1 96.81 34 ASP B C 1
ATOM 1516 O O . ASP B 1 34 ? -12.773 -8.156 -7.551 1 96.81 34 ASP B O 1
ATOM 1520 N N . VAL B 1 35 ? -13.836 -9.969 -6.699 1 97.38 35 VAL B N 1
ATOM 1521 C CA . VAL B 1 35 ? -14.016 -10.594 -8.008 1 97.38 35 VAL B CA 1
ATOM 1522 C C . VAL B 1 35 ? -14.852 -9.68 -8.898 1 97.38 35 VAL B C 1
ATOM 1524 O O . VAL B 1 35 ? -14.586 -9.547 -10.102 1 97.38 35 VAL B O 1
ATOM 1527 N N . LYS B 1 36 ? -15.852 -9.008 -8.391 1 97 36 LYS B N 1
ATOM 1528 C CA . LYS B 1 36 ? -16.719 -8.141 -9.188 1 97 36 LYS B CA 1
ATOM 1529 C C . LYS B 1 36 ? -15.961 -6.895 -9.648 1 97 36 LYS B C 1
ATOM 1531 O O . LYS B 1 36 ? -16.156 -6.426 -10.766 1 97 36 LYS B O 1
ATOM 1536 N N . GLU B 1 37 ? -15.094 -6.398 -8.758 1 97.56 37 GLU B N 1
ATOM 1537 C CA . GLU B 1 37 ? -14.273 -5.254 -9.133 1 97.56 37 GLU B CA 1
ATOM 1538 C C . GLU B 1 37 ? -13.273 -5.625 -10.227 1 97.56 37 GLU B C 1
ATOM 1540 O O . GLU B 1 37 ? -13.016 -4.836 -11.133 1 97.56 37 GLU B O 1
ATOM 1545 N N . ARG B 1 38 ? -12.727 -6.848 -10.164 1 98.25 38 ARG B N 1
ATOM 1546 C CA . ARG B 1 38 ? -11.688 -7.258 -11.109 1 98.25 38 ARG B CA 1
ATOM 1547 C C . ARG B 1 38 ? -12.297 -7.695 -12.438 1 98.25 38 ARG B C 1
ATOM 1549 O O . ARG B 1 38 ? -11.703 -7.488 -13.492 1 98.25 38 ARG B O 1
ATOM 1556 N N . GLU B 1 39 ? -13.43 -8.25 -12.344 1 98.06 39 GLU B N 1
ATOM 1557 C CA . GLU B 1 39 ? -14.07 -8.797 -13.539 1 98.06 39 GLU B CA 1
ATOM 1558 C C . GLU B 1 39 ? -14.375 -7.703 -14.555 1 98.06 39 GLU B C 1
ATOM 1560 O O . GLU B 1 39 ? -14.367 -7.953 -15.766 1 98.06 39 GLU B O 1
ATOM 1565 N N . VAL B 1 40 ? -14.586 -6.477 -14.117 1 98 40 VAL B N 1
ATOM 1566 C CA . VAL B 1 40 ? -15.023 -5.418 -15.016 1 98 40 VAL B CA 1
ATOM 1567 C C . VAL B 1 40 ? -13.812 -4.668 -15.562 1 98 40 VAL B C 1
ATOM 1569 O O . VAL B 1 40 ? -13.961 -3.775 -16.406 1 98 40 VAL B O 1
ATOM 1572 N N . LEU B 1 41 ? -12.656 -5.016 -15.133 1 97.81 41 LEU B N 1
ATOM 1573 C CA . LEU B 1 41 ? -11.461 -4.355 -15.641 1 97.81 41 LEU B CA 1
ATOM 1574 C C . LEU B 1 41 ? -11.227 -4.719 -17.109 1 97.81 41 LEU B C 1
ATOM 1576 O O . LEU B 1 41 ? -11.445 -5.863 -17.516 1 97.81 41 LEU B O 1
ATOM 1580 N N . PRO B 1 42 ? -10.758 -3.775 -17.844 1 98.19 42 PRO B N 1
ATOM 1581 C CA . PRO B 1 42 ? -10.516 -4.051 -19.25 1 98.19 42 PRO B CA 1
ATOM 1582 C C . PRO B 1 42 ? -9.328 -4.988 -19.484 1 98.19 42 PRO B C 1
ATOM 1584 O O . PRO B 1 42 ? -8.469 -5.121 -18.609 1 98.19 42 PRO B O 1
ATOM 1587 N N . ALA B 1 43 ? -9.281 -5.602 -20.641 1 97.94 43 ALA B N 1
ATOM 1588 C CA . ALA B 1 43 ? -8.227 -6.539 -21.016 1 97.94 43 ALA B CA 1
ATOM 1589 C C . ALA B 1 43 ? -6.848 -5.898 -20.875 1 97.94 43 ALA B C 1
ATOM 1591 O O . ALA B 1 43 ? -5.891 -6.559 -20.469 1 97.94 43 ALA B O 1
ATOM 1592 N N . GLN B 1 44 ? -6.742 -4.656 -21.125 1 98.06 44 GLN B N 1
ATOM 1593 C CA . GLN B 1 44 ? -5.473 -3.938 -21.094 1 98.06 44 GLN B CA 1
ATOM 1594 C C . GLN B 1 44 ? -4.898 -3.906 -19.672 1 98.06 44 GLN B C 1
ATOM 1596 O O . GLN B 1 44 ? -3.682 -3.93 -19.5 1 98.06 44 GLN B O 1
ATOM 1601 N N . TRP B 1 45 ? -5.766 -3.842 -18.766 1 97.88 45 TRP B N 1
ATOM 1602 C CA . TRP B 1 45 ? -5.305 -3.855 -17.375 1 97.88 45 TRP B CA 1
ATOM 1603 C C . TRP B 1 45 ? -4.543 -5.141 -17.078 1 97.88 45 TRP B C 1
ATOM 1605 O O . TRP B 1 45 ? -3.455 -5.098 -16.5 1 97.88 45 TRP B O 1
ATOM 1615 N N . TRP B 1 46 ? -5.078 -6.246 -17.531 1 98.31 46 TRP B N 1
ATOM 1616 C CA . TRP B 1 46 ? -4.473 -7.555 -17.297 1 98.31 46 TRP B CA 1
ATOM 1617 C C . TRP B 1 46 ? -3.188 -7.707 -18.109 1 98.31 46 TRP B C 1
ATOM 1619 O O . TRP B 1 46 ? -2.209 -8.281 -17.625 1 98.31 46 TRP B O 1
ATOM 1629 N N . GLU B 1 47 ? -3.203 -7.234 -19.281 1 98.5 47 GLU B N 1
ATOM 1630 C CA . GLU B 1 47 ? -2.016 -7.273 -20.125 1 98.5 47 GLU B CA 1
ATOM 1631 C C . GLU B 1 47 ? -0.869 -6.48 -19.5 1 98.5 47 GLU B C 1
ATOM 1633 O O . GLU B 1 47 ? 0.286 -6.91 -19.547 1 98.5 47 GLU B O 1
ATOM 1638 N N . LYS B 1 48 ? -1.195 -5.391 -18.984 1 97.44 48 LYS B N 1
ATOM 1639 C CA . LYS B 1 48 ? -0.181 -4.527 -18.391 1 97.44 48 LYS B CA 1
ATOM 1640 C C . LYS B 1 48 ? 0.507 -5.219 -17.219 1 97.44 48 LYS B C 1
ATOM 1642 O O . LYS B 1 48 ? 1.708 -5.039 -17 1 97.44 48 LYS B O 1
ATOM 1647 N N . ARG B 1 49 ? -0.225 -5.988 -16.516 1 97.12 49 ARG B N 1
ATOM 1648 C CA . ARG B 1 49 ? 0.337 -6.719 -15.375 1 97.12 49 ARG B CA 1
ATOM 1649 C C . ARG B 1 49 ? 1.365 -7.742 -15.844 1 97.12 49 ARG B C 1
ATOM 1651 O O . ARG B 1 49 ? 2.186 -8.211 -15.055 1 97.12 49 ARG B O 1
ATOM 1658 N N . LEU B 1 50 ? 1.272 -8.078 -17.078 1 98.62 50 LEU B N 1
ATOM 1659 C CA . LEU B 1 50 ? 2.129 -9.125 -17.625 1 98.62 50 LEU B CA 1
ATOM 1660 C C . LEU B 1 50 ? 3.162 -8.523 -18.578 1 98.62 50 LEU B C 1
ATOM 1662 O O . LEU B 1 50 ? 3.611 -9.195 -19.516 1 98.62 50 LEU B O 1
ATOM 1666 N N . ASP B 1 51 ? 3.43 -7.215 -18.406 1 97.5 51 ASP B N 1
ATOM 1667 C CA . ASP B 1 51 ? 4.48 -6.559 -19.172 1 97.5 51 ASP B CA 1
ATOM 1668 C C . ASP B 1 51 ? 5.773 -7.367 -19.141 1 97.5 51 ASP B C 1
ATOM 1670 O O . ASP B 1 51 ? 6.301 -7.668 -18.062 1 97.5 51 ASP B O 1
ATOM 1674 N N . ASP B 1 52 ? 6.242 -7.758 -20.25 1 95 52 ASP B N 1
ATOM 1675 C CA . ASP B 1 52 ? 7.391 -8.656 -20.297 1 95 52 ASP B CA 1
ATOM 1676 C C . ASP B 1 52 ? 8.664 -7.898 -20.672 1 95 52 ASP B C 1
ATOM 1678 O O . ASP B 1 52 ? 9.664 -8.508 -21.062 1 95 52 ASP B O 1
ATOM 1682 N N . SER B 1 53 ? 8.625 -6.598 -20.531 1 95 53 SER B N 1
ATOM 1683 C CA . SER B 1 53 ? 9.844 -5.812 -20.703 1 95 53 SER B CA 1
ATOM 1684 C C . SER B 1 53 ? 10.836 -6.066 -19.562 1 95 53 SER B C 1
ATOM 1686 O O . SER B 1 53 ? 10.445 -6.488 -18.484 1 95 53 SER B O 1
ATOM 1688 N N . ALA B 1 54 ? 12.141 -5.898 -19.766 1 89.19 54 ALA B N 1
ATOM 1689 C CA . ALA B 1 54 ? 13.195 -6.117 -18.781 1 89.19 54 ALA B CA 1
ATOM 1690 C C . ALA B 1 54 ? 13 -5.227 -17.562 1 89.19 54 ALA B C 1
ATOM 1692 O O . ALA B 1 54 ? 13.312 -5.629 -16.438 1 89.19 54 ALA B O 1
ATOM 1693 N N . GLY B 1 55 ? 12.43 -4.117 -17.719 1 88.06 55 GLY B N 1
ATOM 1694 C CA . GLY B 1 55 ? 12.289 -3.168 -16.641 1 88.06 55 GLY B CA 1
ATOM 1695 C C . GLY B 1 55 ? 10.898 -3.143 -16.047 1 88.06 55 GLY B C 1
ATOM 1696 O O . GLY B 1 55 ? 10.539 -2.211 -15.312 1 88.06 55 GLY B O 1
ATOM 1697 N N . ALA B 1 56 ? 10.172 -4.223 -16.328 1 95.69 56 ALA B N 1
ATOM 1698 C CA . ALA B 1 56 ? 8.797 -4.258 -15.836 1 95.69 56 ALA B CA 1
ATOM 1699 C C . ALA B 1 56 ? 8.773 -4.262 -14.312 1 95.69 56 ALA B C 1
ATOM 1701 O O . ALA B 1 56 ? 9.562 -4.953 -13.672 1 95.69 56 ALA B O 1
ATOM 1702 N N . SER B 1 57 ? 7.859 -3.479 -13.719 1 96.44 57 SER B N 1
ATOM 1703 C CA . SER B 1 57 ? 7.738 -3.393 -12.266 1 96.44 57 SER B CA 1
ATOM 1704 C C . SER B 1 57 ? 6.965 -4.582 -11.703 1 96.44 57 SER B C 1
ATOM 1706 O O . SER B 1 57 ? 6.988 -4.832 -10.5 1 96.44 57 SER B O 1
ATOM 1708 N N . GLU B 1 58 ? 6.234 -5.27 -12.625 1 98.06 58 GLU B N 1
ATOM 1709 C CA . GLU B 1 58 ? 5.508 -6.477 -12.234 1 98.06 58 GLU B CA 1
ATOM 1710 C C . GLU B 1 58 ? 5.848 -7.645 -13.156 1 98.06 58 GLU B C 1
ATOM 1712 O O . GLU B 1 58 ? 6 -7.465 -14.367 1 98.06 58 GLU B O 1
ATOM 1717 N N . VAL B 1 59 ? 6.012 -8.766 -12.57 1 98.44 59 VAL B N 1
ATOM 1718 C CA . VAL B 1 59 ? 6.199 -10.016 -13.305 1 98.44 59 VAL B CA 1
ATOM 1719 C C . VAL B 1 59 ? 5.336 -11.109 -12.688 1 98.44 59 VAL B C 1
ATOM 1721 O O . VAL B 1 59 ? 5.113 -11.125 -11.477 1 98.44 59 VAL B O 1
ATOM 1724 N N . VAL B 1 60 ? 4.836 -11.969 -13.5 1 98.88 60 VAL B N 1
ATOM 1725 C CA . VAL B 1 60 ? 4.066 -13.117 -13.039 1 98.88 60 VAL B CA 1
ATOM 1726 C C . VAL B 1 60 ? 4.648 -14.398 -13.617 1 98.88 60 VAL B C 1
ATOM 1728 O O . VAL B 1 60 ? 4.938 -14.469 -14.82 1 98.88 60 VAL B O 1
ATOM 1731 N N . PHE B 1 61 ? 4.848 -15.367 -12.773 1 98.88 61 PHE B N 1
ATOM 1732 C CA . PHE B 1 61 ? 5.281 -16.703 -13.18 1 98.88 61 PHE B CA 1
ATOM 1733 C C . PHE B 1 61 ? 4.125 -17.688 -13.102 1 98.88 61 PHE B C 1
ATOM 1735 O O . PHE B 1 61 ? 3.238 -17.562 -12.258 1 98.88 61 PHE B O 1
ATOM 1742 N N . ALA B 1 62 ? 4.188 -18.703 -13.953 1 98.94 62 ALA B N 1
ATOM 1743 C CA . ALA B 1 62 ? 3.152 -19.734 -13.977 1 98.94 62 ALA B CA 1
ATOM 1744 C C . ALA B 1 62 ? 3.771 -21.125 -14.031 1 98.94 62 ALA B C 1
ATOM 1746 O O . ALA B 1 62 ? 4.859 -21.297 -14.586 1 98.94 62 ALA B O 1
ATOM 1747 N N . ALA B 1 63 ? 3.105 -22.047 -13.352 1 98.88 63 ALA B N 1
ATOM 1748 C CA . ALA B 1 63 ? 3.25 -23.469 -13.672 1 98.88 63 ALA B CA 1
ATOM 1749 C C . ALA B 1 63 ? 2.369 -23.859 -14.852 1 98.88 63 ALA B C 1
ATOM 1751 O O . ALA B 1 63 ? 1.171 -23.562 -14.867 1 98.88 63 ALA B O 1
ATOM 1752 N N . VAL B 1 64 ? 2.998 -24.516 -15.844 1 98.5 64 VAL B N 1
ATOM 1753 C CA . VAL B 1 64 ? 2.268 -24.812 -17.062 1 98.5 64 VAL B CA 1
ATOM 1754 C C . VAL B 1 64 ? 2.393 -26.297 -17.391 1 98.5 64 VAL B C 1
ATOM 1756 O O . VAL B 1 64 ? 3.488 -26.859 -17.344 1 98.5 64 VAL B O 1
ATOM 1759 N N . GLU B 1 65 ? 1.291 -26.844 -17.625 1 97.38 65 GLU B N 1
ATOM 1760 C CA . GLU B 1 65 ? 1.225 -28.219 -18.109 1 97.38 65 GLU B CA 1
ATOM 1761 C C . GLU B 1 65 ? 0.232 -28.359 -19.25 1 97.38 65 GLU B C 1
ATOM 1763 O O . GLU B 1 65 ? -0.936 -27.984 -19.125 1 97.38 65 GLU B O 1
ATOM 1768 N N . ASP B 1 66 ? 0.721 -28.875 -20.406 1 93.12 66 ASP B N 1
ATOM 1769 C CA . ASP B 1 66 ? -0.101 -29.078 -21.594 1 93.12 66 ASP B CA 1
ATOM 1770 C C . ASP B 1 66 ? -0.827 -27.781 -21.984 1 93.12 66 ASP B C 1
ATOM 1772 O O . ASP B 1 66 ? -2.033 -27.797 -22.25 1 93.12 66 ASP B O 1
ATOM 1776 N N . GLY B 1 67 ? -0.15 -26.625 -21.812 1 91.88 67 GLY B N 1
ATOM 1777 C CA . GLY B 1 67 ? -0.671 -25.344 -22.234 1 91.88 67 GLY B CA 1
ATOM 1778 C C . GLY B 1 67 ? -1.62 -24.719 -21.234 1 91.88 67 GLY B C 1
ATOM 1779 O O . GLY B 1 67 ? -2.113 -23.609 -21.438 1 91.88 67 GLY B O 1
ATOM 1780 N N . HIS B 1 68 ? -1.812 -25.422 -20.078 1 96.5 68 HIS B N 1
ATOM 1781 C CA . HIS B 1 68 ? -2.727 -24.922 -19.062 1 96.5 68 HIS B CA 1
ATOM 1782 C C . HIS B 1 68 ? -1.961 -24.328 -17.875 1 96.5 68 HIS B C 1
ATOM 1784 O O . HIS B 1 68 ? -0.955 -24.891 -17.438 1 96.5 68 HIS B O 1
ATOM 1790 N N . LEU B 1 69 ? -2.477 -23.219 -17.422 1 98.44 69 LEU B N 1
ATOM 1791 C CA . LEU B 1 69 ? -1.91 -22.656 -16.203 1 98.44 69 LEU B CA 1
ATOM 1792 C C . LEU B 1 69 ? -2.389 -23.422 -14.984 1 98.44 69 LEU B C 1
ATOM 1794 O O . LEU B 1 69 ? -3.592 -23.516 -14.727 1 98.44 69 LEU B O 1
ATOM 1798 N N . LEU B 1 70 ? -1.463 -23.953 -14.234 1 98.62 70 LEU B N 1
ATOM 1799 C CA . LEU B 1 70 ? -1.801 -24.719 -13.039 1 98.62 70 LEU B CA 1
ATOM 1800 C C . LEU B 1 70 ? -1.701 -23.859 -11.789 1 98.62 70 LEU B C 1
ATOM 1802 O O . LEU B 1 70 ? -2.207 -24.234 -10.727 1 98.62 70 LEU B O 1
ATOM 1806 N N . GLY B 1 71 ? -1.088 -22.734 -11.867 1 98.88 71 GLY B N 1
ATOM 1807 C CA . GLY B 1 71 ? -0.899 -21.781 -10.789 1 98.88 71 GLY B CA 1
ATOM 1808 C C . GLY B 1 71 ? -0.017 -20.594 -11.18 1 98.88 71 GLY B C 1
ATOM 1809 O O . GLY B 1 71 ? 0.652 -20.641 -12.211 1 98.88 71 GLY B O 1
ATOM 1810 N N . VAL B 1 72 ? -0.116 -19.594 -10.367 1 98.94 72 VAL B N 1
ATOM 1811 C CA . VAL B 1 72 ? 0.657 -18.391 -10.672 1 98.94 72 VAL B CA 1
ATOM 1812 C C . VAL B 1 72 ? 1.14 -17.734 -9.375 1 98.94 72 VAL B C 1
ATOM 1814 O O . VAL B 1 72 ? 0.601 -18.016 -8.305 1 98.94 72 VAL B O 1
ATOM 1817 N N . ALA B 1 73 ? 2.156 -16.938 -9.5 1 98.94 73 ALA B N 1
ATOM 1818 C CA . ALA B 1 73 ? 2.664 -16.016 -8.477 1 98.94 73 ALA B CA 1
ATOM 1819 C C . ALA B 1 73 ? 3.391 -14.844 -9.109 1 98.94 73 ALA B C 1
ATOM 1821 O O . ALA B 1 73 ? 4.07 -14.992 -10.125 1 98.94 73 ALA B O 1
ATOM 1822 N N . GLY B 1 74 ? 3.242 -13.703 -8.547 1 98.81 74 GLY B N 1
ATOM 1823 C CA . GLY B 1 74 ? 3.85 -12.516 -9.125 1 98.81 74 GLY B CA 1
ATOM 1824 C C . GLY B 1 74 ? 4.734 -11.766 -8.156 1 98.81 74 GLY B C 1
ATOM 1825 O O . GLY B 1 74 ? 4.711 -12.023 -6.949 1 98.81 74 GLY B O 1
ATOM 1826 N N . LEU B 1 75 ? 5.566 -10.93 -8.672 1 98.75 75 LEU B N 1
ATOM 1827 C CA . LEU B 1 75 ? 6.395 -9.977 -7.941 1 98.75 75 LEU B CA 1
ATOM 1828 C C . LEU B 1 75 ? 6.148 -8.555 -8.438 1 98.75 75 LEU B C 1
ATOM 1830 O O . LEU B 1 75 ? 6.141 -8.305 -9.641 1 98.75 75 LEU B O 1
ATOM 1834 N N . CYS B 1 76 ? 5.875 -7.711 -7.582 1 98.5 76 CYS B N 1
ATOM 1835 C CA . CYS B 1 76 ? 5.727 -6.289 -7.871 1 98.5 76 CYS B CA 1
ATOM 1836 C C . CYS B 1 76 ? 6.816 -5.473 -7.184 1 98.5 76 CYS B C 1
ATOM 1838 O O . CYS B 1 76 ? 6.949 -5.516 -5.961 1 98.5 76 CYS B O 1
ATOM 1840 N N . VAL B 1 77 ? 7.578 -4.746 -7.945 1 97.5 77 VAL B N 1
ATOM 1841 C CA . VAL B 1 77 ? 8.656 -3.922 -7.402 1 97.5 77 VAL B CA 1
ATOM 1842 C C . VAL B 1 77 ? 8.141 -2.508 -7.141 1 97.5 77 VAL B C 1
ATOM 1844 O O . VAL B 1 77 ? 7.398 -1.95 -7.949 1 97.5 77 VAL B O 1
ATOM 1847 N N . GLU B 1 78 ? 8.492 -2 -5.953 1 96.62 78 GLU B N 1
ATOM 1848 C CA . GLU B 1 78 ? 8.141 -0.617 -5.648 1 96.62 78 GLU B CA 1
ATOM 1849 C C . GLU B 1 78 ? 8.891 0.355 -6.559 1 96.62 78 GLU B C 1
ATOM 1851 O O . GLU B 1 78 ? 10.07 0.158 -6.848 1 96.62 78 GLU B O 1
ATOM 1856 N N . THR B 1 79 ? 8.18 1.423 -6.988 1 94.19 79 THR B N 1
ATOM 1857 C CA . THR B 1 79 ? 8.797 2.314 -7.965 1 94.19 79 THR B CA 1
ATOM 1858 C C . THR B 1 79 ? 9.219 3.627 -7.309 1 94.19 79 THR B C 1
ATOM 1860 O O . THR B 1 79 ? 10.008 4.387 -7.875 1 94.19 79 THR B O 1
ATOM 1863 N N . ARG B 1 80 ? 8.75 3.957 -6.137 1 95 80 ARG B N 1
ATOM 1864 C CA . ARG B 1 80 ? 9.164 5.156 -5.418 1 95 80 ARG B CA 1
ATOM 1865 C C . ARG B 1 80 ? 10.633 5.074 -5.016 1 95 80 ARG B C 1
ATOM 1867 O O . ARG B 1 80 ? 11.094 4.035 -4.543 1 95 80 ARG B O 1
ATOM 1874 N N . LYS B 1 81 ? 11.328 6.156 -5.152 1 96.19 81 LYS B N 1
ATOM 1875 C CA . LYS B 1 81 ? 12.773 6.199 -4.961 1 96.19 81 LYS B CA 1
ATOM 1876 C C . LYS B 1 81 ? 13.164 5.625 -3.6 1 96.19 81 LYS B C 1
ATOM 1878 O O . LYS B 1 81 ? 14.102 4.836 -3.498 1 96.19 81 LYS B O 1
ATOM 1883 N N . LYS B 1 82 ? 12.445 5.914 -2.605 1 97 82 LYS B N 1
ATOM 1884 C CA . LYS B 1 82 ? 12.82 5.555 -1.241 1 97 82 LYS B CA 1
ATOM 1885 C C . LYS B 1 82 ? 12.289 4.172 -0.87 1 97 82 LYS B C 1
ATOM 1887 O O . LYS B 1 82 ? 12.445 3.729 0.27 1 97 82 LYS B O 1
ATOM 1892 N N . ALA B 1 83 ? 11.664 3.486 -1.833 1 96.81 83 ALA B N 1
ATOM 1893 C CA . ALA B 1 83 ? 11.109 2.162 -1.568 1 96.81 83 ALA B CA 1
ATOM 1894 C C . ALA B 1 83 ? 11.516 1.171 -2.654 1 96.81 83 ALA B C 1
ATOM 1896 O O . ALA B 1 83 ? 11.078 0.017 -2.646 1 96.81 83 ALA B O 1
ATOM 1897 N N . ARG B 1 84 ? 12.383 1.551 -3.582 1 96 84 ARG B N 1
ATOM 1898 C CA . ARG B 1 84 ? 12.711 0.762 -4.766 1 96 84 ARG B CA 1
ATOM 1899 C C . ARG B 1 84 ? 13.438 -0.524 -4.383 1 96 84 ARG B C 1
ATOM 1901 O O . ARG B 1 84 ? 13.547 -1.444 -5.195 1 96 84 ARG B O 1
ATOM 1908 N N . HIS B 1 85 ? 14.016 -0.55 -3.178 1 97.62 85 HIS B N 1
ATOM 1909 C CA . HIS B 1 85 ? 14.719 -1.737 -2.703 1 97.62 85 HIS B CA 1
ATOM 1910 C C . HIS B 1 85 ? 13.734 -2.818 -2.266 1 97.62 85 HIS B C 1
ATOM 1912 O O . HIS B 1 85 ? 14.141 -3.932 -1.922 1 97.62 85 HIS B O 1
ATOM 1918 N N . LYS B 1 86 ? 12.453 -2.531 -2.301 1 98.19 86 LYS B N 1
ATOM 1919 C CA . LYS B 1 86 ? 11.422 -3.441 -1.816 1 98.19 86 LYS B CA 1
ATOM 1920 C C . LYS B 1 86 ? 10.586 -3.986 -2.969 1 98.19 86 LYS B C 1
ATOM 1922 O O . LYS B 1 86 ? 10.461 -3.34 -4.012 1 98.19 86 LYS B O 1
ATOM 1927 N N . SER B 1 87 ? 10 -5.148 -2.705 1 98.56 87 SER B N 1
ATOM 1928 C CA . SER B 1 87 ? 9.062 -5.785 -3.621 1 98.56 87 SER B CA 1
ATOM 1929 C C . SER B 1 87 ? 8.008 -6.582 -2.863 1 98.56 87 SER B C 1
ATOM 1931 O O . SER B 1 87 ? 8.125 -6.789 -1.653 1 98.56 87 SER B O 1
ATOM 1933 N N . THR B 1 88 ? 7 -6.906 -3.541 1 98.75 88 THR B N 1
ATOM 1934 C CA . THR B 1 88 ? 5.898 -7.648 -2.941 1 98.75 88 THR B CA 1
ATOM 1935 C C . THR B 1 88 ? 5.555 -8.875 -3.783 1 98.75 88 THR B C 1
ATOM 1937 O O . THR B 1 88 ? 5.328 -8.758 -4.992 1 98.75 88 THR B O 1
ATOM 1940 N N . LEU B 1 89 ? 5.629 -10.023 -3.143 1 98.88 89 LEU B N 1
ATOM 1941 C CA . LEU B 1 89 ? 5.043 -11.219 -3.74 1 98.88 89 LEU B CA 1
ATOM 1942 C C . LEU B 1 89 ? 3.52 -11.148 -3.719 1 98.88 89 LEU B C 1
ATOM 1944 O O . LEU B 1 89 ? 2.922 -10.922 -2.666 1 98.88 89 LEU B O 1
ATOM 1948 N N . PHE B 1 90 ? 2.898 -11.328 -4.898 1 98.5 90 PHE B N 1
ATOM 1949 C CA . PHE B 1 90 ? 1.45 -11.172 -4.961 1 98.5 90 PHE B CA 1
ATOM 1950 C C . PHE B 1 90 ? 0.825 -12.234 -5.852 1 98.5 90 PHE B C 1
ATOM 1952 O O . PHE B 1 90 ? 1.528 -12.914 -6.602 1 98.5 90 PHE B O 1
ATOM 1959 N N . GLY B 1 91 ? -0.45 -12.406 -5.695 1 98.31 91 GLY B N 1
ATOM 1960 C CA . GLY B 1 91 ? -1.267 -13.156 -6.633 1 98.31 91 GLY B CA 1
ATOM 1961 C C . GLY B 1 91 ? -0.952 -14.641 -6.641 1 98.31 91 GLY B C 1
ATOM 1962 O O . GLY B 1 91 ? -1.091 -15.305 -7.668 1 98.31 91 GLY B O 1
ATOM 1963 N N . MET B 1 92 ? -0.538 -15.125 -5.582 1 98.5 92 MET B N 1
ATOM 1964 C CA . MET B 1 92 ? -0.245 -16.547 -5.465 1 98.5 92 MET B CA 1
ATOM 1965 C C . MET B 1 92 ? -1.528 -17.375 -5.492 1 98.5 92 MET B C 1
ATOM 1967 O O . MET B 1 92 ? -2.4 -17.203 -4.637 1 98.5 92 MET B O 1
ATOM 1971 N N . TYR B 1 93 ? -1.631 -18.25 -6.469 1 98.75 93 TYR B N 1
ATOM 1972 C CA . TYR B 1 93 ? -2.816 -19.109 -6.543 1 98.75 93 TYR B CA 1
ATOM 1973 C C . TYR B 1 93 ? -2.51 -20.406 -7.262 1 98.75 93 TYR B C 1
ATOM 1975 O O . TYR B 1 93 ? -1.902 -20.406 -8.336 1 98.75 93 TYR B O 1
ATOM 1983 N N . VAL B 1 94 ? -2.82 -21.453 -6.656 1 98.62 94 VAL B N 1
ATOM 1984 C CA . VAL B 1 94 ? -2.869 -22.797 -7.227 1 98.62 94 VAL B CA 1
ATOM 1985 C C . VAL B 1 94 ? -4.23 -23.438 -6.949 1 98.62 94 VAL B C 1
ATOM 1987 O O . VAL B 1 94 ? -4.59 -23.672 -5.793 1 98.62 94 VAL B O 1
ATOM 1990 N N . PRO B 1 95 ? -4.969 -23.734 -8.039 1 98.25 95 PRO B N 1
ATOM 1991 C CA . PRO B 1 95 ? -6.25 -24.406 -7.812 1 98.25 95 PRO B CA 1
ATOM 1992 C C . PRO B 1 95 ? -6.117 -25.672 -6.965 1 98.25 95 PRO B C 1
ATOM 1994 O O . PRO B 1 95 ? -5.113 -26.375 -7.062 1 98.25 95 PRO B O 1
ATOM 1997 N N . LEU B 1 96 ? -7.172 -25.906 -6.234 1 96 96 LEU B N 1
ATOM 1998 C CA . LEU B 1 96 ? -7.191 -27.016 -5.293 1 96 96 LEU B CA 1
ATOM 1999 C C . LEU B 1 96 ? -6.805 -28.328 -5.988 1 96 96 LEU B C 1
ATOM 2001 O O . LEU B 1 96 ? -6.055 -29.125 -5.43 1 96 96 LEU B O 1
ATOM 2005 N N . ALA B 1 97 ? -7.242 -28.469 -7.203 1 96.19 97 ALA B N 1
ATOM 2006 C CA . ALA B 1 97 ? -7.043 -29.703 -7.957 1 96.19 97 ALA B CA 1
ATOM 2007 C C . ALA B 1 97 ? -5.562 -29.953 -8.242 1 96.19 97 ALA B C 1
ATOM 2009 O O . ALA B 1 97 ? -5.164 -31.062 -8.594 1 96.19 97 ALA B O 1
ATOM 2010 N N . HIS B 1 98 ? -4.758 -28.922 -8.023 1 96.94 98 HIS B N 1
ATOM 2011 C CA . HIS B 1 98 ? -3.359 -29.047 -8.422 1 96.94 98 HIS B CA 1
ATOM 2012 C C . HIS B 1 98 ? -2.434 -28.875 -7.219 1 96.94 98 HIS B C 1
ATOM 2014 O O . HIS B 1 98 ? -1.216 -28.766 -7.379 1 96.94 98 HIS B O 1
ATOM 2020 N N . ARG B 1 99 ? -2.957 -28.891 -6.086 1 95.62 99 ARG B N 1
ATOM 2021 C CA . ARG B 1 99 ? -2.17 -28.656 -4.879 1 95.62 99 ARG B CA 1
ATOM 2022 C C . ARG B 1 99 ? -1.526 -29.953 -4.387 1 95.62 99 ARG B C 1
ATOM 2024 O O . ARG B 1 99 ? -1.766 -31.016 -4.949 1 95.62 99 ARG B O 1
ATOM 2031 N N . ASN B 1 100 ? -0.568 -29.797 -3.5 1 94.19 100 ASN B N 1
ATOM 2032 C CA . ASN B 1 100 ? 0.177 -30.891 -2.906 1 94.19 100 ASN B CA 1
ATOM 2033 C C . ASN B 1 100 ? 1.04 -31.609 -3.943 1 94.19 100 ASN B C 1
ATOM 2035 O O . ASN B 1 100 ? 1.179 -32.844 -3.904 1 94.19 100 ASN B O 1
ATOM 2039 N N . ARG B 1 101 ? 1.473 -30.859 -4.906 1 95.38 101 ARG B N 1
ATOM 2040 C CA . ARG B 1 101 ? 2.389 -31.344 -5.934 1 95.38 101 ARG B CA 1
ATOM 2041 C C . ARG B 1 101 ? 3.686 -30.547 -5.938 1 95.38 101 ARG B C 1
ATOM 2043 O O . ARG B 1 101 ? 4.52 -30.703 -6.828 1 95.38 101 ARG B O 1
ATOM 2050 N N . GLY B 1 102 ? 3.779 -29.656 -4.973 1 96.94 102 GLY B N 1
ATOM 2051 C CA . GLY B 1 102 ? 4.973 -28.828 -4.891 1 96.94 102 GLY B CA 1
ATOM 2052 C C . GLY B 1 102 ? 4.922 -27.609 -5.797 1 96.94 102 GLY B C 1
ATOM 2053 O O . GLY B 1 102 ? 5.883 -26.844 -5.863 1 96.94 102 GLY B O 1
ATOM 2054 N N . ILE B 1 103 ? 3.844 -27.375 -6.457 1 98.19 103 ILE B N 1
ATOM 2055 C CA . ILE B 1 103 ? 3.695 -26.312 -7.441 1 98.19 103 ILE B CA 1
ATOM 2056 C C . ILE B 1 103 ? 3.822 -24.953 -6.754 1 98.19 103 ILE B C 1
ATOM 2058 O O . ILE B 1 103 ? 4.547 -24.078 -7.23 1 98.19 103 ILE B O 1
ATOM 2062 N N . GLY B 1 104 ? 3.127 -24.812 -5.633 1 98.31 104 GLY B N 1
ATOM 2063 C CA . GLY B 1 104 ? 3.193 -23.562 -4.906 1 98.31 104 GLY B CA 1
ATOM 2064 C C . GLY B 1 104 ? 4.605 -23.172 -4.496 1 98.31 104 GLY B C 1
ATOM 2065 O O . GLY B 1 104 ? 5.039 -22.047 -4.723 1 98.31 104 GLY B O 1
ATOM 2066 N N . ALA B 1 105 ? 5.281 -24.109 -3.984 1 98.5 105 ALA B N 1
ATOM 2067 C CA . ALA B 1 105 ? 6.652 -23.875 -3.539 1 98.5 105 ALA B CA 1
ATOM 2068 C C . ALA B 1 105 ? 7.547 -23.484 -4.707 1 98.5 105 ALA B C 1
ATOM 2070 O O . ALA B 1 105 ? 8.367 -22.562 -4.594 1 98.5 105 ALA B O 1
ATOM 2071 N N . ARG B 1 106 ? 7.422 -24.141 -5.773 1 98.69 106 ARG B N 1
ATOM 2072 C CA . ARG B 1 106 ? 8.258 -23.859 -6.934 1 98.69 106 ARG B CA 1
ATOM 2073 C C . ARG B 1 106 ? 7.918 -22.5 -7.531 1 98.69 106 ARG B C 1
ATOM 2075 O O . ARG B 1 106 ? 8.797 -21.797 -8.039 1 98.69 106 ARG B O 1
ATOM 2082 N N . LEU B 1 107 ? 6.652 -22.078 -7.523 1 98.81 107 LEU B N 1
ATOM 2083 C CA . LEU B 1 107 ? 6.254 -20.766 -7.98 1 98.81 107 LEU B CA 1
ATOM 2084 C C . LEU B 1 107 ? 6.879 -19.672 -7.109 1 98.81 107 LEU B C 1
ATOM 2086 O O . LEU B 1 107 ? 7.414 -18.688 -7.625 1 98.81 107 LEU B O 1
ATOM 2090 N N . VAL B 1 108 ? 6.844 -19.875 -5.789 1 98.81 108 VAL B N 1
ATOM 2091 C CA . VAL B 1 108 ? 7.473 -18.922 -4.879 1 98.81 108 VAL B CA 1
ATOM 2092 C C . VAL B 1 108 ? 8.969 -18.844 -5.172 1 98.81 108 VAL B C 1
ATOM 2094 O O . VAL B 1 108 ? 9.547 -17.75 -5.223 1 98.81 108 VAL B O 1
ATOM 2097 N N . ARG B 1 109 ? 9.586 -19.938 -5.414 1 98.75 109 ARG B N 1
ATOM 2098 C CA . ARG B 1 109 ? 11.008 -19.953 -5.742 1 98.75 109 ARG B CA 1
ATOM 2099 C C . ARG B 1 109 ? 11.289 -19.188 -7.027 1 9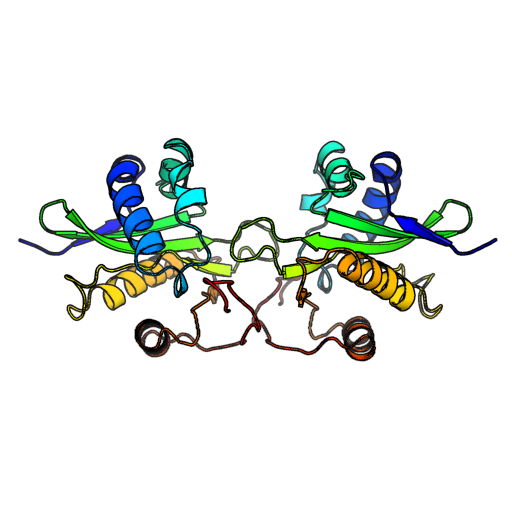8.75 109 ARG B C 1
ATOM 2101 O O . ARG B 1 109 ? 12.281 -18.453 -7.121 1 98.75 109 ARG B O 1
ATOM 2108 N N . SER B 1 110 ? 10.398 -19.359 -8.016 1 98.75 110 SER B N 1
ATOM 2109 C CA . SER B 1 110 ? 10.555 -18.609 -9.258 1 98.75 110 SER B CA 1
ATOM 2110 C C . SER B 1 110 ? 10.531 -17.109 -9 1 98.75 110 SER B C 1
ATOM 2112 O O . SER B 1 110 ? 11.344 -16.359 -9.555 1 98.75 110 SER B O 1
ATOM 2114 N N . VAL B 1 111 ? 9.633 -16.672 -8.172 1 98.75 111 VAL B N 1
ATOM 2115 C CA . VAL B 1 111 ? 9.5 -15.258 -7.82 1 98.75 111 VAL B CA 1
ATOM 2116 C C . VAL B 1 111 ? 10.758 -14.789 -7.086 1 98.75 111 VAL B C 1
ATOM 2118 O O . VAL B 1 111 ? 11.336 -13.758 -7.422 1 98.75 111 VAL B O 1
ATOM 2121 N N . LEU B 1 112 ? 11.234 -15.586 -6.141 1 98.69 112 LEU B N 1
ATOM 2122 C CA . LEU B 1 112 ? 12.398 -15.219 -5.344 1 98.69 112 LEU B CA 1
ATOM 2123 C C . LEU B 1 112 ? 13.664 -15.227 -6.195 1 98.69 112 LEU B C 1
ATOM 2125 O O . LEU B 1 112 ? 14.531 -14.367 -6.027 1 98.69 112 LEU B O 1
ATOM 2129 N N . ASP B 1 113 ? 13.758 -16.234 -7.062 1 98.38 113 ASP B N 1
ATOM 2130 C CA . ASP B 1 113 ? 14.883 -16.281 -7.992 1 98.38 113 ASP B CA 1
ATOM 2131 C C . ASP B 1 113 ? 14.93 -15.016 -8.852 1 98.38 113 ASP B C 1
ATOM 2133 O O . ASP B 1 113 ? 15.992 -14.43 -9.055 1 98.38 113 ASP B O 1
ATOM 2137 N N . HIS B 1 114 ? 13.781 -14.641 -9.375 1 97.94 114 HIS B N 1
ATOM 2138 C CA . HIS B 1 114 ? 13.711 -13.422 -10.164 1 97.94 114 HIS B CA 1
ATOM 2139 C C . HIS B 1 114 ? 14.117 -12.203 -9.344 1 97.94 114 HIS B C 1
ATOM 2141 O O . HIS B 1 114 ? 14.875 -11.352 -9.812 1 97.94 114 HIS B O 1
ATOM 2147 N N . ALA B 1 115 ? 13.555 -12.086 -8.141 1 98 115 ALA B N 1
ATOM 2148 C CA . ALA B 1 115 ? 13.953 -10.992 -7.25 1 98 115 ALA B CA 1
ATOM 2149 C C . ALA B 1 115 ? 15.469 -10.938 -7.082 1 98 115 ALA B C 1
ATOM 2151 O O . ALA B 1 115 ? 16.062 -9.859 -7.059 1 98 115 ALA B O 1
ATOM 2152 N N . GLY B 1 116 ? 16.078 -12.055 -6.996 1 97.31 116 GLY B N 1
ATOM 2153 C CA . GLY B 1 116 ? 17.516 -12.156 -6.816 1 97.31 116 GLY B CA 1
ATOM 2154 C C . GLY B 1 116 ? 18.297 -11.617 -8 1 97.31 116 GLY B C 1
ATOM 2155 O O . GLY B 1 116 ? 19.484 -11.289 -7.863 1 97.31 116 GLY B O 1
ATOM 2156 N N . THR B 1 117 ? 17.703 -11.594 -9.148 1 96.25 117 THR B N 1
ATOM 2157 C CA . THR B 1 117 ? 18.391 -11.086 -10.336 1 96.25 117 THR B CA 1
ATOM 2158 C C . THR B 1 117 ? 18.375 -9.562 -10.352 1 96.25 117 THR B C 1
ATOM 2160 O O . THR B 1 117 ? 19.078 -8.938 -11.156 1 96.25 117 THR B O 1
ATOM 2163 N N . ARG B 1 118 ? 17.547 -9 -9.555 1 95.81 118 ARG B N 1
ATOM 2164 C CA . ARG B 1 118 ? 17.438 -7.547 -9.453 1 95.81 118 ARG B CA 1
ATOM 2165 C C . ARG B 1 118 ? 18.297 -7.016 -8.305 1 95.81 118 ARG B C 1
ATOM 2167 O O . ARG B 1 118 ? 17.859 -7.012 -7.148 1 95.81 118 ARG B O 1
ATOM 2174 N N . SER B 1 119 ? 19.391 -6.426 -8.594 1 94.75 119 SER B N 1
ATOM 2175 C CA . SER B 1 119 ? 20.406 -6.09 -7.609 1 94.75 119 SER B CA 1
ATOM 2176 C C . SER B 1 119 ? 19.922 -5.031 -6.633 1 94.75 119 SER B C 1
ATOM 2178 O O . SER B 1 119 ? 20.406 -4.934 -5.508 1 94.75 119 SER B O 1
ATOM 2180 N N . GLU B 1 120 ? 18.906 -4.277 -6.992 1 94.81 120 GLU B N 1
ATOM 2181 C CA . GLU B 1 120 ? 18.422 -3.201 -6.129 1 94.81 120 GLU B CA 1
ATOM 2182 C C . GLU B 1 120 ? 17.5 -3.738 -5.043 1 94.81 120 GLU B C 1
ATOM 2184 O O . GLU B 1 120 ? 17.234 -3.057 -4.051 1 94.81 120 GLU B O 1
ATOM 2189 N N . LEU B 1 121 ? 16.969 -4.891 -5.234 1 97.44 121 LEU B N 1
ATOM 2190 C CA . LEU B 1 121 ? 15.992 -5.43 -4.293 1 97.44 121 LEU B CA 1
ATOM 2191 C C . LEU B 1 121 ? 16.688 -6.012 -3.064 1 97.44 121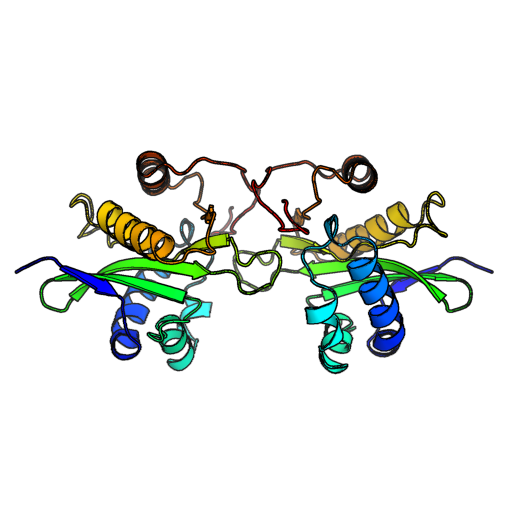 LEU B C 1
ATOM 2193 O O . LEU B 1 121 ? 17.656 -6.758 -3.193 1 97.44 121 LEU B O 1
ATOM 2197 N N . LEU B 1 122 ? 16.203 -5.602 -1.906 1 97.75 122 LEU B N 1
ATOM 2198 C CA . LEU B 1 122 ? 16.734 -6.098 -0.641 1 97.75 122 LEU B CA 1
ATOM 2199 C C . LEU B 1 122 ? 15.672 -6.895 0.114 1 97.75 122 LEU B C 1
ATOM 2201 O O . LEU B 1 122 ? 16 -7.695 0.993 1 97.75 122 LEU B O 1
ATOM 2205 N N . VAL B 1 123 ? 14.375 -6.641 -0.248 1 97.75 123 VAL B N 1
ATOM 2206 C CA . VAL B 1 123 ? 13.281 -7.234 0.52 1 97.75 123 VAL B CA 1
ATOM 2207 C C . VAL B 1 123 ? 12.188 -7.719 -0.426 1 97.75 123 VAL B C 1
ATOM 2209 O O . VAL B 1 123 ? 11.82 -7.016 -1.37 1 97.75 123 VAL B O 1
ATOM 2212 N N . VAL B 1 124 ? 11.719 -8.922 -0.219 1 98.69 124 VAL B N 1
ATOM 2213 C CA . VAL B 1 124 ? 10.445 -9.398 -0.743 1 98.69 124 VAL B CA 1
ATOM 2214 C C . VAL B 1 124 ? 9.445 -9.57 0.399 1 98.69 124 VAL B C 1
ATOM 2216 O O . VAL B 1 124 ? 9.695 -10.305 1.356 1 98.69 124 VAL B O 1
ATOM 2219 N N . GLN B 1 125 ? 8.422 -8.852 0.322 1 98.62 125 GLN B N 1
ATOM 2220 C CA . GLN B 1 125 ? 7.395 -8.945 1.353 1 98.62 125 GLN B CA 1
ATOM 2221 C C . GLN B 1 125 ? 6.086 -9.477 0.776 1 98.62 125 GLN B C 1
ATOM 2223 O O . GLN B 1 125 ? 5.961 -9.648 -0.438 1 98.62 125 GLN B O 1
ATOM 2228 N N . LEU B 1 126 ? 5.195 -9.844 1.622 1 98.5 126 LEU B N 1
ATOM 2229 C CA . LEU B 1 126 ? 3.832 -10.211 1.259 1 98.5 126 LEU B CA 1
ATOM 2230 C C . LEU B 1 126 ? 2.898 -10.094 2.459 1 98.5 126 LEU B C 1
ATOM 2232 O O . LEU B 1 126 ? 3.354 -9.883 3.586 1 98.5 126 LEU B O 1
ATOM 2236 N N . THR B 1 127 ? 1.651 -10.094 2.17 1 97.31 127 THR B N 1
ATOM 2237 C CA . THR B 1 127 ? 0.615 -10.211 3.189 1 97.31 127 THR B CA 1
ATOM 2238 C C . THR B 1 127 ? -0.209 -11.484 2.975 1 97.31 127 THR B C 1
ATOM 2240 O O . THR B 1 127 ? -0.509 -11.844 1.836 1 97.31 127 THR B O 1
ATOM 2243 N N . VAL B 1 128 ? -0.489 -12.156 4.023 1 97.75 128 VAL B N 1
ATOM 2244 C CA . VAL B 1 128 ? -1.283 -13.383 3.992 1 97.75 128 VAL B CA 1
ATOM 2245 C C . VAL B 1 128 ? -2.252 -13.398 5.172 1 97.75 128 VAL B C 1
ATOM 2247 O O . VAL B 1 128 ? -1.897 -12.984 6.281 1 97.75 128 VAL B O 1
ATOM 2250 N N . THR B 1 129 ? -3.504 -13.812 4.898 1 94.88 129 THR B N 1
ATOM 2251 C CA . THR B 1 129 ? -4.488 -13.891 5.969 1 94.88 129 THR B CA 1
ATOM 2252 C C . THR B 1 129 ? -4.055 -14.898 7.027 1 94.88 129 THR B C 1
ATOM 2254 O O . THR B 1 129 ? -3.551 -15.977 6.699 1 94.88 129 THR B O 1
ATOM 2257 N N . ARG B 1 130 ? -4.25 -14.531 8.25 1 91.31 130 ARG B N 1
ATOM 2258 C CA . ARG B 1 130 ? -3.822 -15.367 9.375 1 91.31 130 ARG B CA 1
ATOM 2259 C C . ARG B 1 130 ? -4.477 -16.734 9.312 1 91.31 130 ARG B C 1
ATOM 2261 O O . ARG B 1 130 ? -3.855 -17.75 9.672 1 91.31 130 ARG B O 1
ATOM 2268 N N . GLY B 1 131 ? -5.648 -16.922 8.867 1 90.81 131 GLY B N 1
ATOM 2269 C CA . GLY B 1 131 ? -6.383 -18.172 8.812 1 90.81 131 GLY B CA 1
ATOM 2270 C C . GLY B 1 131 ? -5.961 -19.062 7.66 1 90.81 131 GLY B C 1
ATOM 2271 O O . GLY B 1 131 ? -6.348 -20.234 7.598 1 90.81 131 GLY B O 1
ATOM 2272 N N . ASN B 1 132 ? -5.172 -18.5 6.77 1 93.69 132 ASN B N 1
ATOM 2273 C CA . ASN B 1 132 ? -4.664 -19.281 5.645 1 93.69 132 ASN B CA 1
ATOM 2274 C C . ASN B 1 132 ? -3.428 -20.078 6.031 1 93.69 132 ASN B C 1
ATOM 2276 O O . ASN B 1 132 ? -2.324 -19.797 5.559 1 93.69 132 ASN B O 1
ATOM 2280 N N . THR B 1 133 ? -3.605 -21.109 6.762 1 95.06 133 THR B N 1
ATOM 2281 C CA . THR B 1 133 ? -2.525 -21.859 7.395 1 95.06 133 THR B CA 1
ATOM 2282 C C . THR B 1 133 ? -1.624 -22.5 6.344 1 95.06 133 THR B C 1
ATOM 2284 O O . THR B 1 133 ? -0.412 -22.609 6.539 1 95.06 133 THR B O 1
ATOM 2287 N N . GLU B 1 134 ? -2.24 -22.938 5.293 1 94.56 134 GLU B N 1
ATOM 2288 C CA . GLU B 1 134 ? -1.449 -23.547 4.234 1 94.56 134 GLU B CA 1
ATOM 2289 C C . GLU B 1 134 ? -0.48 -22.547 3.611 1 94.56 134 GLU B C 1
ATOM 2291 O O . GLU B 1 134 ? 0.707 -22.844 3.453 1 94.56 134 GLU B O 1
ATOM 2296 N N . ALA B 1 135 ? -0.981 -21.422 3.26 1 96.5 135 ALA B N 1
ATOM 2297 C CA . ALA B 1 135 ? -0.135 -20.375 2.666 1 96.5 135 ALA B CA 1
ATOM 2298 C C . ALA B 1 135 ? 0.914 -19.891 3.66 1 96.5 135 ALA B C 1
ATOM 2300 O O . ALA B 1 135 ? 2.084 -19.734 3.309 1 96.5 135 ALA B O 1
ATOM 2301 N N . VAL B 1 136 ? 0.513 -19.703 4.91 1 97.44 136 VAL B N 1
ATOM 2302 C CA . VAL B 1 136 ? 1.436 -19.266 5.957 1 97.44 136 VAL B CA 1
ATOM 2303 C C . VAL B 1 136 ? 2.572 -20.281 6.09 1 97.44 136 VAL B C 1
ATOM 2305 O O . VAL B 1 136 ? 3.746 -19.906 6.102 1 97.44 136 VAL B O 1
ATOM 2308 N N . GLY B 1 137 ? 2.203 -21.516 6.156 1 97.31 137 GLY B N 1
ATOM 2309 C CA . GLY B 1 137 ? 3.207 -22.562 6.246 1 97.31 137 GLY B CA 1
ATOM 2310 C C . GLY B 1 137 ? 4.172 -22.578 5.074 1 97.31 137 GLY B C 1
ATOM 2311 O O . GLY B 1 137 ? 5.379 -22.734 5.258 1 97.31 137 GLY B O 1
ATOM 2312 N N . LEU B 1 138 ? 3.67 -22.422 3.912 1 97.81 138 LEU B N 1
ATOM 2313 C CA . LEU B 1 138 ? 4.496 -22.359 2.709 1 97.81 138 LEU B CA 1
ATOM 2314 C C . LEU B 1 138 ? 5.508 -21.219 2.797 1 97.81 138 LEU B C 1
ATOM 2316 O O . LEU B 1 138 ? 6.703 -21.438 2.58 1 97.81 138 LEU B O 1
ATOM 2320 N N . TYR B 1 139 ? 5.027 -20.016 3.131 1 98.44 139 TYR B N 1
ATOM 2321 C CA . TYR B 1 139 ? 5.895 -18.828 3.16 1 98.44 139 TYR B CA 1
ATOM 2322 C C . TYR B 1 139 ? 6.945 -18.969 4.254 1 98.44 139 TYR B C 1
ATOM 2324 O O . TY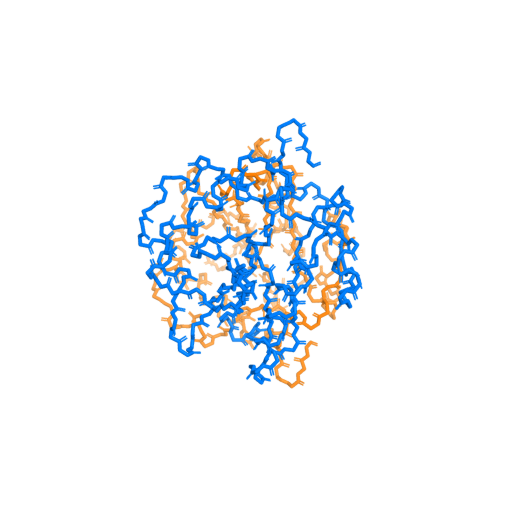R B 1 139 ? 8.109 -18.594 4.055 1 98.44 139 TYR B O 1
ATOM 2332 N N . GLU B 1 140 ? 6.523 -19.484 5.402 1 98.06 140 GLU B N 1
ATOM 2333 C CA . GLU B 1 140 ? 7.484 -19.719 6.477 1 98.06 140 GLU B CA 1
ATOM 2334 C C . GLU B 1 140 ? 8.578 -20.688 6.043 1 98.06 140 GLU B C 1
ATOM 2336 O O . GLU B 1 140 ? 9.758 -20.453 6.297 1 98.06 140 GLU B O 1
ATOM 2341 N N . ARG B 1 141 ? 8.188 -21.719 5.375 1 97.62 141 ARG B N 1
ATOM 2342 C CA . ARG B 1 141 ? 9.156 -22.703 4.891 1 97.62 141 ARG B CA 1
ATOM 2343 C C . ARG B 1 141 ? 10.094 -22.078 3.859 1 97.62 141 ARG B C 1
ATOM 2345 O O . ARG B 1 141 ? 11.234 -22.516 3.705 1 97.62 141 ARG B O 1
ATOM 2352 N N . MET B 1 142 ? 9.602 -21.125 3.191 1 97.56 142 MET B N 1
ATOM 2353 C CA . MET B 1 142 ? 10.391 -20.469 2.162 1 97.56 142 MET B CA 1
ATOM 2354 C C . MET B 1 142 ? 11.258 -19.359 2.771 1 97.56 142 MET B C 1
ATOM 2356 O O . MET B 1 142 ? 11.945 -18.641 2.049 1 97.56 142 MET B O 1
ATOM 2360 N N . GLY B 1 143 ? 11.188 -19.109 4.082 1 97.44 143 GLY B N 1
ATOM 2361 C CA . GLY B 1 143 ? 12.117 -18.219 4.77 1 97.44 143 GLY B CA 1
ATOM 2362 C C . GLY B 1 143 ? 11.5 -16.875 5.129 1 97.44 143 GLY B C 1
ATOM 2363 O O . GLY B 1 143 ? 12.18 -16.016 5.695 1 97.44 143 GLY B O 1
ATOM 2364 N N . PHE B 1 144 ? 10.242 -16.719 4.871 1 98.38 144 PHE B N 1
ATOM 2365 C CA . PHE B 1 144 ? 9.586 -15.477 5.25 1 98.38 144 PHE B CA 1
ATOM 2366 C C . PHE B 1 144 ? 9.383 -15.406 6.758 1 98.38 144 PHE B C 1
ATOM 2368 O O . PHE B 1 144 ? 9.156 -16.422 7.406 1 98.38 144 PHE B O 1
ATOM 2375 N N . VAL B 1 145 ? 9.445 -14.156 7.301 1 97.75 145 VAL B N 1
ATOM 2376 C CA . VAL B 1 145 ? 9.266 -13.914 8.727 1 97.75 145 VAL B CA 1
ATOM 2377 C C . VAL B 1 145 ? 8.211 -12.836 8.945 1 97.75 145 VAL B C 1
ATOM 2379 O O . VAL B 1 145 ? 8.18 -11.828 8.227 1 97.75 145 VAL B O 1
ATOM 2382 N N . THR B 1 146 ? 7.289 -13.07 9.859 1 97.31 146 THR B N 1
ATOM 2383 C CA . THR B 1 146 ? 6.234 -12.109 10.156 1 97.31 146 THR B CA 1
ATOM 2384 C C . THR B 1 146 ? 6.809 -10.867 10.82 1 97.31 146 THR B C 1
ATOM 2386 O O . THR B 1 146 ? 7.582 -10.969 11.773 1 97.31 146 THR B O 1
ATOM 2389 N N . PHE B 1 147 ? 6.496 -9.719 10.273 1 97.38 147 PHE B N 1
ATOM 2390 C CA . PHE B 1 147 ? 6.938 -8.5 10.945 1 97.38 147 PHE B CA 1
ATOM 2391 C C . PHE B 1 147 ? 5.75 -7.707 11.469 1 97.38 147 PHE B C 1
ATOM 2393 O O . PHE B 1 147 ? 5.922 -6.684 12.133 1 97.38 147 PHE B O 1
ATOM 2400 N N . GLY B 1 148 ? 4.547 -8.141 11.195 1 96.88 148 GLY B N 1
ATOM 2401 C CA . GLY B 1 148 ? 3.357 -7.457 11.688 1 96.88 148 GLY B CA 1
ATOM 2402 C C . GLY B 1 148 ? 2.084 -8.25 11.477 1 96.88 148 GLY B C 1
ATOM 2403 O O . GLY B 1 148 ? 2.018 -9.109 10.586 1 96.88 148 GLY B O 1
ATOM 2404 N N . LEU B 1 149 ? 1.108 -7.973 12.281 1 97.06 149 LEU B N 1
ATOM 2405 C CA . LEU B 1 149 ? -0.252 -8.484 12.164 1 97.06 149 LEU B CA 1
ATOM 2406 C C . LEU B 1 149 ? -1.26 -7.344 12.102 1 97.06 149 LEU B C 1
ATOM 2408 O O . LEU B 1 149 ? -1.547 -6.711 13.125 1 97.06 149 LEU B O 1
ATOM 2412 N N . GLU B 1 150 ? -1.771 -7.133 10.93 1 96.5 150 GLU B N 1
ATOM 2413 C CA . GLU B 1 150 ? -2.689 -6.016 10.719 1 96.5 150 GLU B CA 1
ATOM 2414 C C . GLU B 1 150 ? -4.102 -6.375 11.172 1 96.5 150 GLU B C 1
ATOM 2416 O O . GLU B 1 150 ? -4.711 -7.305 10.641 1 96.5 150 GLU B O 1
ATOM 2421 N N . PRO B 1 151 ? -4.633 -5.641 12.125 1 95.31 151 PRO B N 1
ATOM 2422 C CA . PRO B 1 151 ? -6.02 -5.898 12.516 1 95.31 151 PRO B CA 1
ATOM 2423 C C . PRO B 1 151 ? -7.023 -5.445 11.453 1 95.31 151 PRO B C 1
ATOM 2425 O O . PRO B 1 151 ? -6.801 -4.438 10.781 1 95.31 151 PRO B O 1
ATOM 2428 N N . LEU B 1 152 ? -8.164 -6.203 11.266 1 96.12 152 LEU B N 1
ATOM 2429 C CA . LEU B 1 152 ? -9.227 -5.84 10.336 1 96.12 152 LEU B CA 1
ATOM 2430 C C . LEU B 1 152 ? -8.664 -5.609 8.938 1 96.12 152 LEU B C 1
ATOM 2432 O O . LEU B 1 152 ? -9 -4.617 8.281 1 96.12 152 LEU B O 1
ATOM 2436 N N . ALA B 1 153 ? -7.742 -6.504 8.555 1 95.94 153 ALA B N 1
ATOM 2437 C CA . ALA B 1 153 ? -6.953 -6.285 7.348 1 95.94 153 ALA B CA 1
ATOM 2438 C C . ALA B 1 153 ? -7.836 -6.309 6.102 1 95.94 153 ALA B C 1
ATOM 2440 O O . ALA B 1 153 ? -7.703 -5.453 5.223 1 95.94 153 ALA B O 1
ATOM 2441 N N . VAL B 1 154 ? -8.719 -7.258 6.027 1 96 154 VAL B N 1
ATOM 2442 C CA . VAL B 1 154 ? -9.523 -7.477 4.828 1 96 154 VAL B CA 1
ATOM 2443 C C . VAL B 1 154 ? -10.953 -7.82 5.223 1 96 154 VAL B C 1
ATOM 2445 O O . VAL B 1 154 ? -11.188 -8.719 6.031 1 96 154 VAL B O 1
ATOM 2448 N N . ALA B 1 155 ? -11.891 -7.082 4.648 1 95.88 155 ALA B N 1
ATOM 2449 C CA . ALA B 1 155 ? -13.305 -7.375 4.891 1 95.88 155 ALA B CA 1
ATOM 2450 C C . ALA B 1 155 ? -13.789 -8.516 4 1 95.88 155 ALA B C 1
ATOM 2452 O O . ALA B 1 155 ? -13.641 -8.461 2.779 1 95.88 155 ALA B O 1
ATOM 2453 N N . VAL B 1 156 ? -14.312 -9.516 4.621 1 93.44 156 VAL B N 1
ATOM 2454 C CA . VAL B 1 156 ? -14.867 -10.656 3.912 1 93.44 156 VAL B CA 1
ATOM 2455 C C . VAL B 1 156 ? -16.234 -11.023 4.508 1 93.44 156 VAL B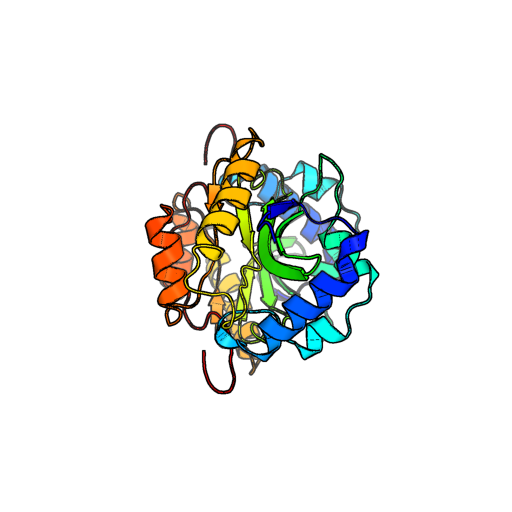 C 1
ATOM 2457 O O . VAL B 1 156 ? -16.312 -11.398 5.676 1 93.44 156 VAL B O 1
ATOM 2460 N N . GLY B 1 157 ? -17.25 -10.961 3.635 1 89.5 157 GLY B N 1
ATOM 2461 C CA . GLY B 1 157 ? -18.578 -11.203 4.18 1 89.5 157 GLY B CA 1
ATOM 2462 C C . GLY B 1 157 ? -18.922 -10.289 5.34 1 89.5 157 GLY B C 1
ATOM 2463 O O . GLY B 1 157 ? -18.875 -9.062 5.203 1 89.5 157 GLY B O 1
ATOM 2464 N N . ASN B 1 158 ? -19.156 -10.945 6.523 1 83.94 158 ASN B N 1
ATOM 2465 C CA . ASN B 1 158 ? -19.516 -10.141 7.688 1 83.94 158 ASN B CA 1
ATOM 2466 C C . ASN B 1 158 ? -18.375 -10.039 8.68 1 83.94 158 ASN B C 1
ATOM 2468 O O . ASN B 1 158 ? -18.578 -9.656 9.836 1 83.94 158 ASN B O 1
ATOM 2472 N N . GLY B 1 159 ? -17.234 -10.398 8.141 1 92.06 159 GLY B N 1
ATOM 2473 C CA . GLY B 1 159 ? -16.078 -10.375 9.039 1 92.06 159 GLY B CA 1
ATOM 2474 C C . GLY B 1 159 ? -14.812 -9.875 8.375 1 92.06 159 GLY B C 1
ATOM 2475 O O . GLY B 1 159 ? -14.867 -9.195 7.352 1 92.06 159 GLY B O 1
ATOM 2476 N N . PHE B 1 160 ? -13.797 -10.016 9.219 1 93.12 160 PHE B N 1
ATOM 2477 C CA . PHE B 1 160 ? -12.484 -9.555 8.766 1 93.12 160 PHE B CA 1
ATOM 2478 C C . PHE B 1 160 ? -11.461 -10.68 8.867 1 93.12 160 PHE B C 1
ATOM 2480 O O . PHE B 1 160 ? -11.586 -11.578 9.703 1 93.12 160 PHE B O 1
#

Foldseek 3Di:
DDWDKDKAALVCLVLLLVQLLCVCVVCVPFDQDHSVVSVPDDSVVSRLLRHPDPPRQKIKMFTDDPRHGQWMKMKGADDDPVRRQEIEIDRTDGDPVRPPPCRSLVRVVVRVVVLVVVPSHDYYYYDGDPPPVVVVVSVVVVPDDDPDDDPQPHDDDPGD/DDWDKDKAALVCLVLLLVQLLCVCVVCVPFDQDHSVVSVPDDSVVSRLLRHPDPPRQKIKMFTDDPRHGQWMKMKGADDDPVRRQEIEIDSTDGDPVRPPPCRSLVRVVVRVVVLVVPPSHDYYYYDGDPPPVVVVVSVVVVPDDDPDDDPQPHDDDPGD

Solvent-accessible surface area (backbone atoms only — not comparable to full-atom values): 18015 Å² total; per-residue (Å²): 126,71,77,43,75,45,74,46,38,46,86,42,26,68,62,50,49,54,52,49,47,48,45,24,63,77,35,46,72,73,35,69,59,48,38,74,69,55,67,71,53,56,71,64,62,50,24,58,50,17,38,71,55,93,80,45,50,32,43,32,36,30,36,33,42,86,90,35,78,51,28,36,26,23,36,37,47,42,79,51,84,26,36,38,37,32,29,32,52,40,75,72,44,58,51,78,93,52,54,95,68,57,52,68,61,52,40,52,46,52,43,51,55,53,49,66,72,38,84,63,48,80,43,79,42,71,86,75,47,85,84,40,54,67,61,51,50,52,42,46,74,71,68,55,76,87,50,59,59,70,77,78,62,39,51,41,94,95,43,92,125,71,78,43,74,46,75,48,38,47,88,43,25,68,62,49,49,54,51,49,48,47,46,25,62,77,36,47,73,74,36,67,59,50,39,73,70,55,67,71,52,55,71,64,60,50,24,58,52,17,36,70,56,93,81,45,50,33,43,33,36,29,37,33,42,87,88,36,78,51,28,36,24,24,36,38,46,42,80,51,83,27,35,39,36,31,30,31,53,39,75,70,46,58,52,78,93,52,54,95,67,57,52,68,60,52,41,53,46,52,42,51,54,53,48,67,73,38,83,62,47,78,43,78,42,72,86,76,49,84,86,42,54,67,61,52,50,51,43,46,74,71,67,54,75,87,49,58,59,71,77,76,63,38,52,39,95,96,42,93

Organism: NCBI:txid629263

InterPro domains:
  IPR000182 GNAT domain [PF00583] (29-144)
  IPR000182 GNAT domain [PS51186] (3-160)
  IPR016181 Acyl-CoA N-acyltransferase [SSF55729] (1-152)
  IPR050832 Bacterial Acetyltransferase [PTHR43877] (1-145)

Nearest PDB structures (foldseek):
  2i79-assembly1_E  TM=8.987E-01  e=3.565E-10  Streptococcus pneumoniae TIGR4
  2i79-assembly3_D  TM=8.996E-01  e=1.688E-09  Streptococcus pneumoniae TIGR4
  1j4j-assembly2_B  TM=7.784E-01  e=1.258E-08  Pseudomonas amygdali pv. tabaci
  6yug-assembly1_B  TM=7.849E-01  e=2.920E-08  Cryptosporidium parvum Iowa II
  3g8w-assembly1_A  TM=8.441E-01  e=6.983E-07  Staphylococcus epidermidis ATCC 12228